Protein AF-A0A7X5VPK2-F1 (afdb_monomer)

Radius of gyration: 26.26 Å; Cα contacts (8 Å, |Δi|>4): 469; chains: 1; bounding box: 50×79×108 Å

Solvent-accessible surface area (backbone atoms only — not comparable to full-atom values): 15579 Å² total; per-residue (Å²): 134,83,89,84,81,86,82,81,84,80,82,81,80,80,79,77,77,76,78,72,82,75,74,77,77,73,75,61,70,64,27,29,33,35,39,30,50,36,58,48,47,46,36,46,76,70,72,39,49,90,27,51,71,27,30,31,69,63,70,75,62,53,77,92,53,60,86,48,55,62,38,33,38,61,55,56,52,36,62,66,56,41,58,75,61,60,37,51,31,36,41,34,55,66,46,80,64,26,49,74,31,45,62,55,39,47,75,71,72,26,44,73,46,69,36,50,40,52,29,67,70,28,30,53,51,38,44,47,50,52,8,59,55,61,78,33,48,70,57,32,51,51,52,51,49,53,36,51,53,41,44,48,52,46,39,66,74,25,70,85,50,75,73,42,37,30,39,43,32,69,34,64,90,68,39,26,30,49,9,47,78,22,39,56,38,51,31,36,50,48,27,25,27,38,58,68,38,66,84,43,94,36,35,66,36,80,52,57,69,66,64,48,64,75,67,47,33,49,24,36,41,30,43,58,54,72,56,69,68,55,62,81,44,57,84,34,47,9,50,63,70,67,32,54,42,62,46,68,50,79,67,69,72,56,55,33,82,56,47,29,60,33,32,48,52,46,19,38,69,68,40,73,76,75,60,81,80,80,79,81,127

Secondary structure (DSSP, 8-state):
----PPP------------------PPPP-SEEE--HHHHHHHHHTT-GGGEEEE-SS----GGGTTPPB-B-SSSB-HHHHHHTT-SEEEEE--HHHHHHHHHHHHTT-EEEEE--SSHHHHHHHHHHHHHHTT-HHHHHHHHHHHHHHHHHHHHHHTTSPPEEEEEEEETTTTEEE-TTSHHHHHHHHTTEEETTTT-SSSEEE--HHHHHHH--SEEEESSS-GGGGGG-TTSHHHHTT-EEE--HHHHS--STTHHHHHHHHHHHHSTTSS------

Mean predicted aligned error: 8.27 Å

Structure (mmCIF, N/CA/C/O backbone):
data_AF-A0A7X5VPK2-F1
#
_entry.id   AF-A0A7X5VPK2-F1
#
loop_
_atom_site.group_PDB
_atom_site.id
_atom_site.type_symbol
_atom_site.label_atom_id
_atom_site.label_alt_id
_atom_site.label_comp_id
_atom_site.label_asym_id
_atom_site.label_entity_id
_atom_site.label_seq_id
_atom_site.pdbx_PDB_ins_code
_atom_site.Cartn_x
_atom_site.Cartn_y
_atom_site.Cartn_z
_atom_site.occupancy
_atom_site.B_iso_or_equiv
_atom_site.auth_seq_id
_atom_site.auth_comp_id
_atom_site.auth_asym_id
_atom_site.auth_atom_id
_atom_site.pdbx_PDB_model_num
ATOM 1 N N . MET A 1 1 ? 19.112 50.326 79.423 1.00 39.16 1 MET A N 1
ATOM 2 C CA . MET A 1 1 ? 19.460 50.628 78.017 1.00 39.16 1 MET A CA 1
ATOM 3 C C . MET A 1 1 ? 18.794 49.591 77.120 1.00 39.16 1 MET A C 1
ATOM 5 O O . MET A 1 1 ? 18.793 48.423 77.467 1.00 39.16 1 MET A O 1
ATOM 9 N N . LYS A 1 2 ? 18.121 50.096 76.081 1.00 39.19 2 LYS A N 1
ATOM 10 C CA . LYS A 1 2 ? 17.339 49.482 74.986 1.00 39.19 2 LYS A CA 1
ATOM 11 C C . LYS A 1 2 ? 17.381 47.946 74.808 1.00 39.19 2 LYS A C 1
ATOM 13 O O . LYS A 1 2 ? 18.437 47.357 74.624 1.00 39.19 2 LYS A O 1
ATOM 18 N N . ARG A 1 3 ? 16.175 47.357 74.778 1.00 37.56 3 ARG A N 1
ATOM 19 C CA . ARG A 1 3 ? 15.850 45.985 74.348 1.00 37.56 3 ARG A CA 1
ATOM 20 C C . ARG A 1 3 ? 16.214 45.793 72.867 1.00 37.56 3 ARG A C 1
ATOM 22 O O . ARG A 1 3 ? 15.805 46.615 72.051 1.00 37.56 3 ARG A O 1
ATOM 29 N N . LEU A 1 4 ? 16.919 44.711 72.531 1.00 36.41 4 LEU A N 1
ATOM 30 C CA . LEU A 1 4 ? 17.069 44.211 71.159 1.00 36.41 4 LEU A CA 1
ATOM 31 C C . LEU A 1 4 ? 16.232 42.931 71.027 1.00 36.41 4 LEU A C 1
ATOM 33 O O . LEU A 1 4 ? 16.421 41.984 71.785 1.00 36.41 4 LEU A O 1
ATOM 37 N N . ILE A 1 5 ? 15.283 42.941 70.096 1.00 37.03 5 ILE A N 1
ATOM 38 C CA . ILE A 1 5 ? 14.432 41.812 69.706 1.00 37.03 5 ILE A CA 1
ATOM 39 C C . ILE A 1 5 ? 15.096 41.169 68.479 1.00 37.03 5 ILE A C 1
ATOM 41 O O . ILE A 1 5 ? 15.370 41.911 67.532 1.00 37.03 5 ILE A O 1
ATOM 45 N N . PRO A 1 6 ? 15.349 39.848 68.425 1.00 40.88 6 PRO A N 1
ATOM 46 C CA . PRO A 1 6 ? 15.681 39.201 67.168 1.00 40.88 6 PRO A CA 1
ATOM 47 C C . PRO A 1 6 ? 14.388 38.887 66.406 1.00 40.88 6 PRO A C 1
ATOM 49 O O . PRO A 1 6 ? 13.458 38.271 66.925 1.00 40.88 6 PRO A O 1
ATOM 52 N N . VAL A 1 7 ? 14.340 39.375 65.170 1.00 37.59 7 VAL A N 1
ATOM 53 C CA . VAL A 1 7 ? 13.287 39.153 64.178 1.00 37.59 7 VAL A CA 1
ATOM 54 C C . VAL A 1 7 ? 13.332 37.692 63.726 1.00 37.59 7 VAL A C 1
ATOM 56 O O . VAL A 1 7 ? 14.351 37.231 63.216 1.00 37.59 7 VAL A O 1
ATOM 59 N N . LEU A 1 8 ? 12.227 36.969 63.912 1.00 35.00 8 LEU A N 1
ATOM 60 C CA . LEU A 1 8 ? 12.009 35.638 63.349 1.00 35.00 8 LEU A CA 1
ATOM 61 C C . LEU A 1 8 ? 11.541 35.810 61.895 1.00 35.00 8 LEU A C 1
ATOM 63 O O . LEU A 1 8 ? 10.428 36.274 61.651 1.00 35.00 8 LEU A O 1
ATOM 67 N N . ALA A 1 9 ? 12.405 35.490 60.932 1.00 36.16 9 ALA A N 1
ATOM 68 C CA . ALA A 1 9 ? 12.060 35.478 59.515 1.00 36.16 9 ALA A CA 1
ATOM 69 C C . ALA A 1 9 ? 11.210 34.235 59.205 1.00 36.16 9 ALA A C 1
ATOM 71 O O . ALA A 1 9 ? 1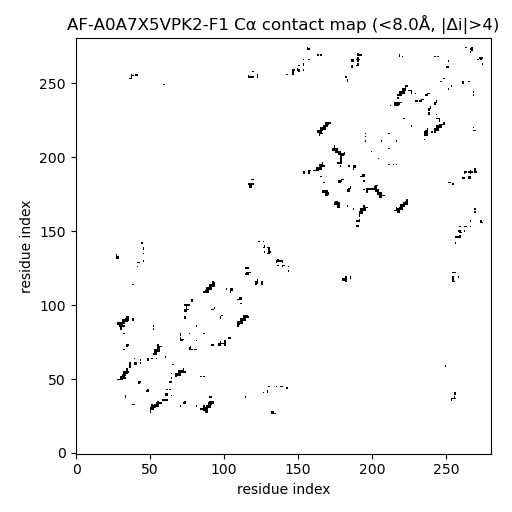1.694 33.106 59.269 1.00 36.16 9 ALA A O 1
ATOM 72 N N . LEU A 1 10 ? 9.930 34.451 58.900 1.00 38.91 10 LEU A N 1
ATOM 73 C CA . LEU A 1 10 ? 8.997 33.418 58.462 1.00 38.91 10 LEU A CA 1
ATOM 74 C C . LEU A 1 10 ? 9.224 33.152 56.964 1.00 38.91 10 LEU A C 1
ATOM 76 O O . LEU A 1 10 ? 8.963 34.019 56.131 1.00 38.91 10 LEU A O 1
ATOM 80 N N . ALA A 1 11 ? 9.735 31.970 56.624 1.00 40.75 11 ALA A N 1
ATOM 81 C CA . ALA A 1 11 ? 9.876 31.522 55.244 1.00 40.75 11 ALA A CA 1
ATOM 82 C C . ALA A 1 11 ? 8.498 31.143 54.670 1.00 40.75 11 ALA A C 1
ATOM 84 O O . ALA A 1 11 ? 7.889 30.170 55.112 1.00 40.75 11 ALA A O 1
ATOM 85 N N . LEU A 1 12 ? 8.005 31.899 53.682 1.00 40.50 12 LEU A N 1
ATOM 86 C CA . LEU A 1 12 ? 6.897 31.464 52.829 1.00 40.50 12 LEU A CA 1
ATOM 87 C C . LEU A 1 12 ? 7.451 30.505 51.767 1.00 40.50 12 LEU A C 1
ATOM 89 O O . LEU A 1 12 ? 8.037 30.937 50.776 1.00 40.50 12 LEU A O 1
ATOM 93 N N . ALA A 1 13 ? 7.253 29.204 51.965 1.00 43.81 13 ALA A N 1
ATOM 94 C CA . ALA A 1 13 ? 7.367 28.232 50.888 1.00 43.81 13 ALA A CA 1
ATOM 95 C C . ALA A 1 13 ? 6.082 28.299 50.048 1.00 43.81 13 ALA A C 1
ATOM 97 O O . ALA A 1 13 ? 5.040 27.776 50.438 1.00 43.81 13 ALA A O 1
ATOM 98 N N . ALA A 1 14 ? 6.145 28.989 48.909 1.00 46.03 14 ALA A N 1
ATOM 99 C CA . ALA A 1 14 ? 5.116 28.918 47.882 1.00 46.03 14 ALA A CA 1
ATOM 100 C C . ALA A 1 14 ? 5.168 27.521 47.243 1.00 46.03 14 ALA A C 1
ATOM 102 O O . ALA A 1 14 ? 6.022 27.241 46.403 1.00 46.03 14 ALA A O 1
ATOM 103 N N . GLY A 1 15 ? 4.280 26.629 47.681 1.00 42.03 15 GLY A N 1
ATOM 104 C CA . GLY A 1 15 ? 4.061 25.341 47.036 1.00 42.03 15 GLY A CA 1
ATOM 105 C C . GLY A 1 15 ? 3.421 25.550 45.667 1.00 42.03 15 GLY A C 1
ATOM 106 O O . GLY A 1 15 ? 2.202 25.633 45.561 1.00 42.03 15 GLY A O 1
ATOM 107 N N . CYS A 1 16 ? 4.238 25.637 44.618 1.00 40.69 16 CYS A N 1
ATOM 108 C CA . CYS A 1 16 ? 3.784 25.323 43.269 1.00 40.69 16 CYS A CA 1
ATOM 109 C C . CYS A 1 16 ? 3.584 23.808 43.214 1.00 40.69 16 CYS A C 1
ATOM 111 O O . CYS A 1 16 ? 4.530 23.062 42.971 1.00 40.69 16 CYS A O 1
ATOM 113 N N . ALA A 1 17 ? 2.365 23.347 43.491 1.00 43.78 17 ALA A N 1
ATOM 114 C CA . ALA A 1 17 ? 1.948 22.033 43.037 1.00 43.78 17 ALA A CA 1
ATOM 115 C C . ALA A 1 17 ? 1.904 22.108 41.507 1.00 43.78 17 ALA A C 1
ATOM 117 O O . ALA A 1 17 ? 1.003 22.719 40.932 1.00 43.78 17 ALA A O 1
ATOM 118 N N . ALA A 1 18 ? 2.940 21.576 40.862 1.00 45.97 18 ALA A N 1
ATOM 119 C CA . ALA A 1 18 ? 2.892 21.293 39.443 1.00 45.97 18 ALA A CA 1
ATOM 120 C C . ALA A 1 18 ? 1.737 20.309 39.239 1.00 45.97 18 ALA A C 1
ATOM 122 O O . ALA A 1 18 ? 1.761 19.197 39.761 1.00 45.97 18 ALA A O 1
ATOM 123 N N . VAL A 1 19 ? 0.693 20.765 38.552 1.00 45.72 19 VAL A N 1
ATOM 124 C CA . VAL A 1 19 ? -0.327 19.882 38.000 1.00 45.72 19 VAL A CA 1
ATOM 125 C C . VAL A 1 19 ? 0.404 19.054 36.953 1.00 45.72 19 VAL A C 1
ATOM 127 O O . VAL A 1 19 ? 0.748 19.566 35.888 1.00 45.72 19 VAL A O 1
ATOM 130 N N . GLU A 1 20 ? 0.742 17.815 37.297 1.00 42.94 20 GLU A N 1
ATOM 131 C CA . GLU A 1 20 ? 1.186 16.849 36.301 1.00 42.94 20 GLU A CA 1
ATOM 132 C C . GLU A 1 20 ? 0.053 16.708 35.279 1.00 42.94 20 GLU A C 1
ATOM 134 O O . GLU A 1 20 ? -1.108 16.572 35.682 1.00 42.94 20 GLU A O 1
ATOM 139 N N . PRO A 1 21 ? 0.334 16.801 33.969 1.00 41.94 21 PRO A N 1
ATOM 140 C CA . PRO A 1 21 ? -0.679 16.524 32.972 1.00 41.94 21 PRO A CA 1
ATOM 141 C C . PRO A 1 21 ? -1.076 15.059 33.142 1.00 41.94 21 PRO A C 1
ATOM 143 O O . PRO A 1 21 ? -0.312 14.156 32.811 1.00 41.94 21 PRO A O 1
ATOM 146 N N . THR A 1 22 ? -2.263 14.823 33.697 1.00 40.19 22 THR A N 1
ATOM 147 C CA . THR A 1 22 ? -2.932 13.531 33.612 1.00 40.19 22 THR A CA 1
ATOM 148 C C . THR A 1 22 ? -3.052 13.211 32.131 1.00 40.19 22 THR A C 1
ATOM 150 O O . THR A 1 22 ? -3.852 13.828 31.430 1.00 40.19 22 THR A O 1
ATOM 153 N N . SER A 1 23 ? -2.213 12.298 31.637 1.00 41.75 23 SER A N 1
ATOM 154 C CA . SER A 1 23 ? -2.471 11.632 30.370 1.00 41.75 23 SER A CA 1
ATOM 155 C C . SER A 1 23 ? -3.852 11.004 30.514 1.00 41.75 23 SER A C 1
ATOM 157 O O . SER A 1 23 ? -4.013 10.059 31.287 1.00 41.75 23 SER A O 1
ATOM 159 N N . GLU A 1 24 ? -4.864 11.569 29.859 1.00 44.59 24 GLU A N 1
ATOM 160 C CA . GLU A 1 24 ? -6.129 10.869 29.671 1.00 44.59 24 GLU A CA 1
ATOM 161 C C . GLU A 1 24 ? -5.772 9.540 29.003 1.00 44.59 24 GLU A C 1
ATOM 163 O O . GLU A 1 24 ? -5.360 9.514 27.841 1.00 44.59 24 GLU A O 1
ATOM 168 N N . SER A 1 25 ? -5.824 8.439 29.759 1.00 49.25 25 SER A N 1
ATOM 169 C CA . SER A 1 25 ? -5.750 7.115 29.162 1.00 49.25 25 SER A CA 1
ATOM 170 C C . SER A 1 25 ? -7.000 6.998 28.310 1.00 49.25 25 SER A C 1
ATOM 172 O O . SER A 1 25 ? -8.103 6.871 28.840 1.00 49.25 25 SER A O 1
ATOM 174 N N . ARG A 1 26 ? -6.857 7.126 26.991 1.00 63.53 26 ARG A N 1
ATOM 175 C CA . ARG A 1 26 ? -7.935 6.711 26.102 1.00 63.53 26 ARG A CA 1
ATOM 176 C C . ARG A 1 26 ? -8.135 5.225 26.358 1.00 63.53 26 ARG A C 1
ATOM 178 O O . ARG A 1 26 ? -7.170 4.468 26.263 1.00 63.53 26 ARG A O 1
ATOM 185 N N . ASP A 1 27 ? -9.349 4.842 26.736 1.00 84.69 27 ASP A N 1
ATOM 186 C CA . ASP A 1 27 ? -9.690 3.432 26.854 1.00 84.69 27 ASP A CA 1
ATOM 187 C C . ASP A 1 27 ? -9.389 2.745 25.521 1.00 84.69 27 ASP A C 1
ATOM 189 O O . ASP A 1 27 ? -9.638 3.292 24.442 1.00 84.69 27 ASP A O 1
ATOM 193 N N . THR A 1 28 ? -8.806 1.553 25.604 1.00 93.94 28 THR A N 1
ATOM 194 C CA . THR A 1 28 ? -8.488 0.745 24.435 1.00 93.94 28 THR A CA 1
ATOM 195 C C . THR A 1 28 ? -9.758 0.511 23.604 1.00 93.94 28 THR A C 1
ATOM 197 O O . THR A 1 28 ? -10.714 -0.056 24.145 1.00 93.94 28 THR A O 1
ATOM 200 N N . PRO A 1 29 ? -9.776 0.856 22.303 1.00 95.50 29 PRO A N 1
ATOM 201 C CA . PRO A 1 29 ? -10.969 0.714 21.472 1.00 95.50 29 PRO A CA 1
ATOM 202 C C . PRO A 1 29 ? -11.4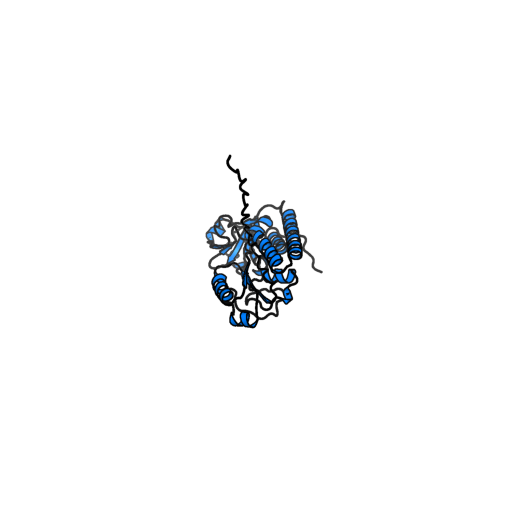48 -0.738 21.362 1.00 95.50 29 PRO A C 1
ATOM 204 O O . PRO A 1 29 ? -10.640 -1.674 21.253 1.00 95.50 29 PRO A O 1
ATOM 207 N N . GLN A 1 30 ? -12.768 -0.918 21.395 1.00 95.94 30 GLN A N 1
ATOM 208 C CA . GLN A 1 30 ? -13.457 -2.210 21.401 1.00 95.94 30 GLN A CA 1
ATOM 209 C C . GLN A 1 30 ? -14.312 -2.442 20.151 1.00 95.94 30 GLN A C 1
ATOM 211 O O . GLN A 1 30 ? -14.577 -3.597 19.821 1.00 95.94 30 GLN A O 1
ATOM 216 N N . ARG A 1 31 ? -14.757 -1.382 19.460 1.00 97.19 31 ARG A N 1
ATOM 217 C CA . ARG A 1 31 ? -15.689 -1.462 18.324 1.00 97.19 31 ARG A CA 1
ATOM 218 C C . ARG A 1 31 ? -15.195 -0.609 17.162 1.00 97.19 31 ARG A C 1
ATOM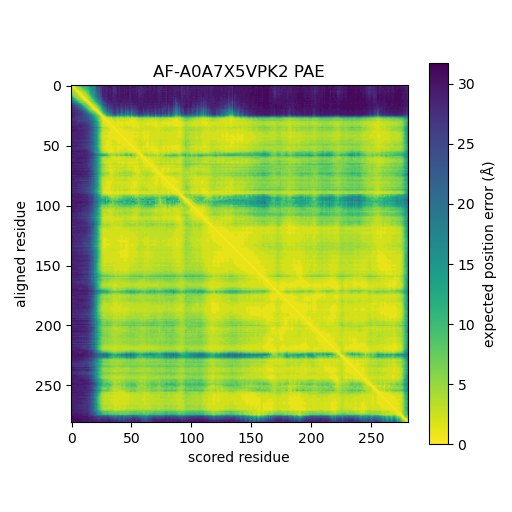 220 O O . ARG A 1 31 ? -15.484 0.582 17.041 1.00 97.19 31 ARG A O 1
ATOM 227 N N . VAL A 1 32 ? -14.466 -1.255 16.267 1.00 97.38 32 VAL A N 1
ATOM 228 C CA . VAL A 1 32 ? -13.692 -0.604 15.216 1.00 97.38 32 VAL A CA 1
ATOM 229 C C . VAL A 1 32 ? -14.375 -0.749 13.861 1.00 97.38 32 VAL A C 1
ATOM 231 O O . VAL A 1 32 ? -14.720 -1.855 13.446 1.00 97.38 32 VAL A O 1
ATOM 234 N N . VAL A 1 33 ? -14.515 0.355 13.134 1.00 96.88 33 VAL A N 1
ATOM 235 C CA . VAL A 1 33 ? -14.850 0.336 11.703 1.00 96.88 33 VAL A CA 1
ATOM 236 C C . VAL A 1 33 ? -13.589 0.613 10.894 1.00 96.88 33 VAL A C 1
ATOM 238 O O . VAL A 1 33 ? -12.851 1.552 11.191 1.00 96.88 33 VAL A O 1
ATOM 241 N N . VAL A 1 34 ? -13.320 -0.195 9.866 1.00 95.12 34 VAL A N 1
ATOM 242 C CA . VAL A 1 34 ? -12.065 -0.113 9.101 1.00 95.12 34 VAL A CA 1
ATOM 243 C C . VAL A 1 34 ? -12.323 0.141 7.624 1.00 95.12 34 VAL A C 1
ATOM 245 O O . VAL A 1 34 ? -12.933 -0.671 6.937 1.00 95.12 34 VAL A O 1
ATOM 248 N N . PHE A 1 35 ? -11.794 1.247 7.107 1.00 92.81 35 PHE A N 1
ATOM 249 C CA . PHE A 1 35 ? -11.903 1.617 5.693 1.00 92.81 35 PHE A CA 1
ATOM 250 C C . PHE A 1 35 ? -10.645 1.316 4.868 1.00 92.81 35 PHE A C 1
ATOM 252 O O . PHE A 1 35 ? -10.688 1.435 3.646 1.00 92.81 35 PHE A O 1
ATOM 259 N N . ALA A 1 36 ? -9.541 0.919 5.506 1.00 88.50 36 ALA A N 1
ATOM 260 C CA . ALA A 1 36 ? -8.277 0.613 4.839 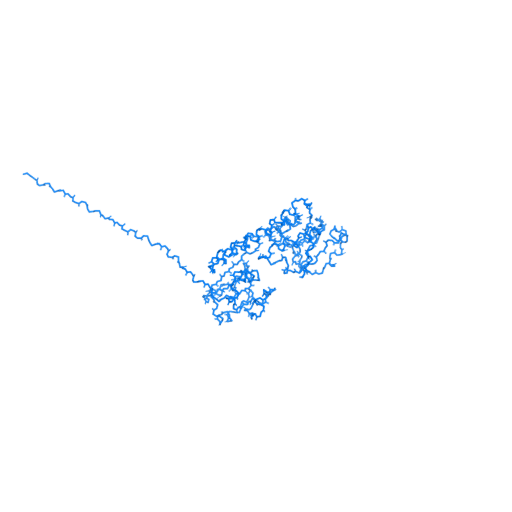1.00 88.50 36 ALA A CA 1
ATOM 261 C C . ALA A 1 36 ? -7.936 -0.890 4.946 1.00 88.50 36 ALA A C 1
ATOM 263 O O . ALA A 1 36 ? -7.705 -1.368 6.060 1.00 88.50 36 ALA A O 1
ATOM 264 N N . PRO A 1 37 ? -7.836 -1.633 3.825 1.00 89.19 37 PRO A N 1
ATOM 265 C CA . PRO A 1 37 ? -7.449 -3.048 3.825 1.00 89.19 37 PRO A CA 1
ATOM 266 C C . PRO A 1 37 ? -6.146 -3.363 4.569 1.00 89.19 37 PRO A C 1
ATOM 268 O O . PRO A 1 37 ? -6.097 -4.301 5.359 1.00 89.19 37 PRO A O 1
ATOM 271 N N . SER A 1 38 ? -5.107 -2.538 4.403 1.00 89.38 38 SER A N 1
ATOM 272 C CA . SER A 1 38 ? -3.831 -2.721 5.111 1.00 89.38 38 SER A CA 1
ATOM 273 C C . SER A 1 38 ? -3.975 -2.595 6.631 1.00 89.38 38 SER A C 1
ATOM 275 O O . SER A 1 38 ? -3.330 -3.325 7.379 1.00 89.38 38 SER A O 1
ATOM 277 N N . ALA A 1 39 ? -4.857 -1.712 7.105 1.00 92.12 39 ALA A N 1
ATOM 278 C CA . ALA A 1 39 ? -5.165 -1.575 8.526 1.00 92.12 39 ALA A CA 1
ATOM 279 C C . ALA A 1 39 ? -5.932 -2.793 9.054 1.00 92.12 39 ALA A C 1
ATOM 281 O O . ALA A 1 39 ? -5.656 -3.272 10.151 1.00 92.12 39 ALA A O 1
ATOM 282 N N . ALA A 1 40 ? -6.866 -3.315 8.255 1.00 93.88 40 ALA A N 1
ATOM 283 C CA . ALA A 1 40 ? -7.610 -4.527 8.570 1.00 93.88 40 ALA A CA 1
ATOM 284 C C . ALA A 1 40 ? -6.677 -5.741 8.721 1.00 93.88 40 ALA A C 1
ATOM 286 O O . ALA A 1 40 ? -6.795 -6.480 9.697 1.00 93.88 40 ALA A O 1
ATOM 287 N N . GLU A 1 41 ? -5.705 -5.910 7.819 1.00 93.44 41 GLU A N 1
ATOM 288 C CA . GLU A 1 41 ? -4.668 -6.946 7.938 1.00 93.44 41 GLU A CA 1
ATOM 289 C C . GLU A 1 41 ? -3.877 -6.817 9.249 1.00 93.44 41 GLU A C 1
ATOM 291 O O . GLU A 1 41 ? -3.678 -7.812 9.950 1.00 93.44 41 GLU A O 1
ATOM 296 N N . VAL A 1 42 ? -3.482 -5.594 9.629 1.00 94.31 42 VAL A N 1
ATOM 297 C CA . VAL A 1 42 ? -2.783 -5.346 10.900 1.00 94.31 42 VAL A CA 1
ATOM 298 C C . VAL A 1 42 ? -3.651 -5.726 12.099 1.00 94.31 42 VAL A C 1
ATOM 300 O O . VAL A 1 42 ? -3.167 -6.418 12.991 1.00 94.31 42 VAL A O 1
ATOM 303 N N . LEU A 1 43 ? -4.929 -5.333 12.135 1.00 96.19 43 LEU A N 1
ATOM 304 C CA . LEU A 1 43 ? -5.819 -5.695 13.246 1.00 96.19 43 LEU A CA 1
ATOM 305 C C . LEU A 1 43 ? -5.970 -7.209 13.395 1.00 96.19 43 LEU A C 1
ATOM 307 O O . LEU A 1 43 ? -5.906 -7.726 14.510 1.00 96.19 43 LEU A O 1
ATOM 311 N N . VAL A 1 44 ? -6.119 -7.934 12.284 1.00 96.56 44 VAL A N 1
ATOM 312 C CA . VAL A 1 44 ? -6.177 -9.400 12.306 1.00 96.56 44 VAL A CA 1
ATOM 313 C C . VAL A 1 44 ? -4.867 -9.983 12.848 1.00 96.56 44 VAL A C 1
ATOM 315 O O . VAL A 1 44 ? -4.905 -10.828 13.740 1.00 96.56 44 VAL A O 1
ATOM 318 N N . ALA A 1 45 ? -3.710 -9.491 12.394 1.00 95.19 45 ALA A N 1
ATOM 319 C CA . ALA A 1 45 ? -2.397 -9.959 12.852 1.00 95.19 45 ALA A CA 1
ATOM 320 C C . ALA A 1 45 ? -2.108 -9.649 14.337 1.00 95.19 45 ALA A C 1
ATOM 322 O O . ALA A 1 45 ? -1.397 -10.406 15.010 1.00 95.19 45 ALA A O 1
ATOM 323 N N . LEU A 1 46 ? -2.686 -8.565 14.863 1.00 96.19 46 LEU A N 1
ATOM 324 C CA . LEU A 1 46 ? -2.670 -8.211 16.286 1.00 96.19 46 LEU A CA 1
ATOM 325 C C . LEU A 1 46 ? -3.672 -9.030 17.126 1.00 96.19 46 LEU A C 1
ATOM 327 O O . LEU A 1 46 ? -3.700 -8.882 18.349 1.00 96.19 46 LEU A O 1
ATOM 331 N N . GLY A 1 47 ? -4.477 -9.896 16.498 1.00 96.62 47 GLY A N 1
ATOM 332 C CA . GLY A 1 47 ? -5.487 -10.713 17.171 1.00 96.62 47 GLY A CA 1
ATOM 333 C C . GLY A 1 47 ? -6.713 -9.913 17.614 1.00 96.62 47 GLY A C 1
ATOM 334 O O . GLY A 1 47 ? -7.236 -10.164 18.695 1.00 96.62 47 GLY A O 1
ATOM 335 N N . LEU A 1 48 ? -7.124 -8.925 16.815 1.00 97.31 48 LEU A N 1
ATOM 336 C CA . LEU A 1 48 ? -8.212 -7.980 17.110 1.00 97.31 48 LEU A CA 1
ATOM 337 C C . LEU A 1 48 ? -9.355 -8.061 16.086 1.00 97.31 48 LEU A C 1
ATOM 339 O O . LEU A 1 48 ? -10.127 -7.113 15.942 1.00 97.31 48 LEU A O 1
ATOM 343 N N . ALA A 1 49 ? -9.453 -9.163 15.338 1.00 96.88 49 ALA A N 1
ATOM 344 C CA . ALA A 1 49 ? -10.493 -9.345 14.324 1.00 96.88 49 ALA A CA 1
ATOM 345 C C . ALA A 1 49 ? -11.910 -9.237 14.919 1.00 96.88 49 ALA A C 1
ATOM 347 O O . ALA A 1 49 ? -12.797 -8.659 14.304 1.00 96.88 49 ALA A O 1
ATOM 348 N N . ASP A 1 50 ? -12.094 -9.722 16.148 1.00 96.81 50 ASP A N 1
ATOM 349 C CA . ASP A 1 50 ? -13.338 -9.668 16.921 1.00 96.81 50 ASP A CA 1
ATOM 350 C C . ASP A 1 50 ? -13.772 -8.246 17.305 1.00 96.81 50 ASP A C 1
ATOM 352 O O . ASP A 1 50 ? -14.945 -8.016 17.599 1.00 96.81 50 ASP A O 1
ATOM 356 N N . ARG A 1 51 ? -12.844 -7.283 17.277 1.00 97.12 51 ARG A N 1
ATOM 357 C CA . ARG A 1 51 ? -13.136 -5.867 17.531 1.00 97.12 51 ARG A CA 1
ATOM 358 C C . ARG A 1 51 ? -13.584 -5.119 16.286 1.00 97.12 51 ARG A C 1
ATOM 360 O O . ARG A 1 51 ? -14.061 -3.994 16.407 1.00 97.12 51 ARG A O 1
ATOM 367 N N . VAL A 1 52 ? -13.430 -5.698 15.097 1.00 97.94 52 VAL A N 1
ATOM 368 C CA . VAL A 1 52 ? -13.872 -5.067 13.852 1.00 97.94 52 VAL A CA 1
ATOM 369 C C . VAL A 1 52 ? -15.353 -5.358 13.651 1.00 97.94 52 VAL A C 1
ATOM 371 O O . VAL A 1 52 ? -15.760 -6.507 13.514 1.00 97.94 52 VAL A O 1
ATOM 374 N N . VAL A 1 53 ? -16.170 -4.307 13.636 1.00 97.75 53 VAL A N 1
ATOM 375 C CA . VAL A 1 53 ? -17.637 -4.423 13.574 1.00 97.75 53 VAL A CA 1
ATOM 376 C C . VAL A 1 53 ? -18.207 -4.123 12.189 1.00 97.75 53 VAL A C 1
ATOM 378 O O . VAL A 1 53 ? -19.334 -4.518 11.904 1.00 97.75 53 VAL A O 1
ATOM 381 N N . ALA A 1 54 ? -17.441 -3.445 11.331 1.00 97.00 54 ALA A N 1
ATOM 382 C CA . ALA A 1 54 ? -17.756 -3.243 9.919 1.00 97.00 54 ALA A CA 1
ATOM 383 C C . ALA A 1 54 ? -16.505 -2.863 9.118 1.00 97.00 54 ALA A C 1
ATOM 385 O O . ALA A 1 54 ? -15.517 -2.357 9.664 1.00 97.00 54 ALA A O 1
ATOM 386 N N . VAL A 1 55 ? -16.580 -3.063 7.804 1.00 96.25 55 VAL A N 1
ATOM 387 C CA . VAL A 1 55 ? -15.519 -2.708 6.852 1.00 96.25 55 VAL A CA 1
ATOM 388 C C . VAL A 1 55 ? -16.001 -1.688 5.820 1.00 96.25 55 VAL A C 1
ATOM 390 O O . VAL A 1 55 ? -17.191 -1.401 5.687 1.00 96.25 55 VAL A O 1
ATOM 393 N N . GLY A 1 56 ? -15.076 -1.106 5.065 1.00 93.38 56 GLY A N 1
ATOM 394 C CA . GLY A 1 56 ? -15.414 -0.286 3.909 1.00 93.38 56 GLY A CA 1
ATOM 395 C C . GLY A 1 56 ? -16.043 -1.098 2.770 1.00 93.38 56 GLY A C 1
ATOM 396 O O . GLY A 1 56 ? -15.921 -2.313 2.670 1.00 93.38 56 GLY A O 1
ATOM 397 N N . SER A 1 57 ? -16.693 -0.397 1.851 1.00 89.69 57 SER A N 1
ATOM 398 C CA . SER A 1 57 ? -17.302 -0.968 0.635 1.00 89.69 57 SER A CA 1
ATOM 399 C C . SER A 1 57 ? -16.292 -1.464 -0.403 1.00 89.69 57 SER A C 1
ATOM 401 O O . SER A 1 57 ? -16.683 -2.124 -1.361 1.00 89.69 57 SER A O 1
ATOM 403 N N . HIS A 1 58 ? -15.009 -1.142 -0.235 1.00 82.69 58 HIS A N 1
ATOM 404 C CA . HIS A 1 58 ? -13.952 -1.472 -1.186 1.00 82.69 58 HIS A CA 1
ATOM 405 C C . HIS A 1 58 ? -12.874 -2.302 -0.487 1.00 82.69 58 HIS A C 1
ATOM 407 O O . HIS A 1 58 ? -12.157 -1.786 0.367 1.00 82.69 58 HIS A O 1
ATOM 413 N N . GLY A 1 59 ? -12.802 -3.581 -0.855 1.00 72.88 59 GLY A N 1
ATOM 414 C CA . GLY A 1 59 ? -11.763 -4.529 -0.454 1.00 72.88 59 GLY A CA 1
ATOM 415 C C . GLY A 1 59 ? -10.768 -4.798 -1.593 1.00 72.88 59 GLY A C 1
ATOM 416 O O . GLY A 1 59 ? -10.868 -4.180 -2.654 1.00 72.88 59 GLY A O 1
ATOM 417 N N . PRO A 1 60 ? -9.814 -5.717 -1.406 1.00 85.56 60 PRO A N 1
ATOM 418 C CA . PRO A 1 60 ? -9.998 -6.971 -0.675 1.00 85.56 60 PRO A CA 1
ATOM 419 C C . PRO A 1 60 ? -9.919 -6.831 0.845 1.00 85.56 60 PRO A C 1
ATOM 421 O O . PRO A 1 60 ? -9.285 -5.917 1.361 1.00 85.56 60 PRO A O 1
ATOM 424 N N . TRP A 1 61 ? 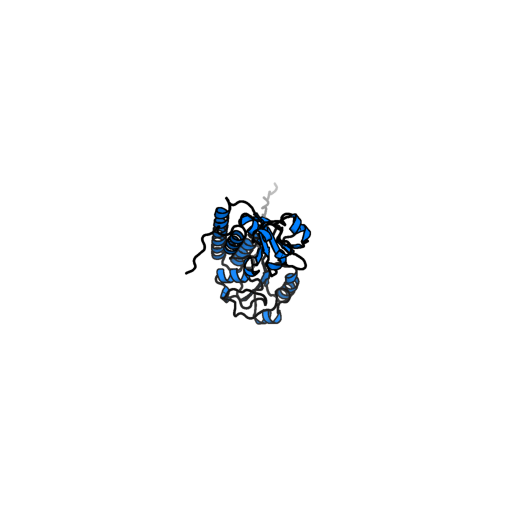-10.566 -7.757 1.553 1.00 89.56 61 TRP A N 1
ATOM 425 C CA . TRP A 1 61 ? -10.559 -7.836 3.013 1.00 89.56 61 TRP A CA 1
ATOM 426 C C . TRP A 1 61 ? -9.946 -9.164 3.468 1.00 89.56 61 TRP A C 1
ATOM 428 O O . TRP A 1 61 ? -10.116 -10.166 2.770 1.00 89.56 61 TRP A O 1
ATOM 438 N N . PRO A 1 62 ? -9.258 -9.202 4.625 1.00 91.00 62 PRO A N 1
ATOM 439 C CA . PRO A 1 62 ? -8.847 -10.460 5.240 1.00 91.00 62 PRO A CA 1
ATOM 440 C C . PRO A 1 62 ? -10.039 -11.407 5.406 1.00 91.00 62 PRO A C 1
ATOM 442 O O . PRO A 1 62 ? -11.130 -10.954 5.747 1.00 91.00 62 PRO A O 1
ATOM 445 N N . GLU A 1 63 ? -9.825 -12.714 5.241 1.00 92.31 63 GLU A N 1
ATOM 446 C CA . GLU A 1 63 ? -10.883 -13.735 5.351 1.00 92.31 63 GLU A CA 1
ATOM 447 C C . GLU A 1 63 ? -11.676 -13.616 6.662 1.00 92.31 63 GLU A C 1
ATOM 449 O O . GLU A 1 63 ? -12.902 -13.666 6.657 1.00 92.31 63 GLU A O 1
ATOM 454 N N . ALA A 1 64 ? -10.982 -13.337 7.771 1.00 94.19 64 ALA A N 1
ATOM 455 C CA . ALA A 1 64 ? -11.588 -13.137 9.087 1.00 94.19 64 ALA A CA 1
ATOM 456 C C . ALA A 1 64 ? -12.621 -11.991 9.146 1.00 94.19 64 ALA A C 1
ATOM 458 O O . ALA A 1 64 ? -13.407 -11.934 10.088 1.00 94.19 64 ALA A O 1
ATOM 459 N N . LEU A 1 65 ? -12.608 -11.077 8.171 1.00 95.62 65 LEU A N 1
ATOM 460 C CA . LEU A 1 65 ? -13.463 -9.891 8.090 1.00 95.62 65 LEU A CA 1
ATOM 461 C C . LEU A 1 65 ? -14.355 -9.887 6.838 1.00 95.62 65 LEU A C 1
ATOM 463 O O . LEU A 1 65 ? -15.101 -8.933 6.630 1.00 95.62 65 LEU A O 1
ATOM 467 N N . ALA A 1 66 ? -14.278 -10.922 5.995 1.00 91.44 66 ALA A N 1
ATOM 468 C CA . ALA A 1 66 ? -14.913 -10.941 4.678 1.00 91.44 66 ALA A CA 1
ATOM 469 C C . ALA A 1 66 ? -16.451 -10.906 4.734 1.00 91.44 66 ALA A C 1
ATOM 471 O O . ALA A 1 66 ? -17.084 -10.371 3.828 1.00 91.44 66 ALA A O 1
ATOM 472 N N . GLU A 1 67 ? -17.039 -11.434 5.811 1.00 92.88 67 GLU A N 1
ATOM 473 C CA . GLU A 1 67 ? -18.493 -11.496 6.020 1.00 92.88 67 GLU A CA 1
ATOM 474 C C . GLU A 1 67 ? -19.064 -10.245 6.714 1.00 92.88 67 GLU A C 1
ATOM 476 O O . GLU A 1 67 ? -20.269 -10.165 6.959 1.00 92.88 67 GLU A O 1
ATOM 481 N N . LEU A 1 68 ? -18.219 -9.271 7.077 1.00 95.31 68 LEU A N 1
ATOM 482 C CA . LEU A 1 68 ? -18.685 -8.054 7.736 1.00 95.31 68 LEU A CA 1
ATOM 483 C C . LEU A 1 68 ? -19.424 -7.143 6.756 1.00 95.31 68 LEU A C 1
ATOM 485 O O . LEU A 1 68 ? -18.996 -6.908 5.626 1.00 95.31 68 LEU A O 1
ATOM 489 N N . GLU A 1 69 ? -20.529 -6.572 7.230 1.00 93.88 69 GLU A N 1
ATOM 490 C CA . GLU A 1 69 ? -21.287 -5.598 6.457 1.00 93.88 69 GLU A CA 1
ATOM 491 C C . GLU A 1 69 ? -20.487 -4.308 6.239 1.00 93.88 69 GLU A C 1
ATOM 493 O O . GLU A 1 69 ? -19.632 -3.911 7.040 1.00 93.88 69 GLU A O 1
ATOM 498 N N . SER A 1 70 ? -20.799 -3.625 5.137 1.00 95.19 70 SER A N 1
ATOM 499 C CA . SER A 1 70 ? -20.142 -2.373 4.791 1.00 95.19 70 SER A CA 1
ATOM 500 C C . SER A 1 70 ? -20.693 -1.188 5.590 1.00 95.19 70 SER A C 1
ATOM 502 O O . SER A 1 70 ? -21.904 -1.011 5.690 1.00 95.19 70 SER A O 1
ATOM 504 N N . ALA A 1 71 ? -19.800 -0.314 6.058 1.00 95.00 71 ALA A N 1
ATOM 505 C CA . ALA A 1 71 ? -20.113 0.997 6.636 1.00 95.00 71 ALA A CA 1
ATOM 506 C C . ALA A 1 71 ? -19.944 2.154 5.623 1.00 95.00 71 ALA A C 1
ATOM 508 O O . ALA A 1 71 ? -19.589 3.278 5.986 1.00 95.00 71 ALA A O 1
ATOM 509 N N . GLY A 1 72 ? -20.154 1.890 4.329 1.00 92.50 72 GLY A N 1
ATOM 510 C CA . GLY A 1 72 ? -20.019 2.882 3.258 1.00 92.50 72 GLY A CA 1
ATOM 511 C C . GLY A 1 72 ? -18.613 2.945 2.654 1.00 92.50 72 GLY A C 1
ATOM 512 O O . GLY A 1 72 ? -17.840 1.989 2.719 1.00 92.50 72 GLY A O 1
ATOM 513 N N . SER A 1 73 ? -18.271 4.040 1.977 1.00 88.62 73 SER A N 1
ATOM 514 C CA . SER A 1 73 ? -16.941 4.239 1.374 1.00 88.62 73 SER A CA 1
ATOM 515 C C . SER A 1 73 ? -16.077 5.170 2.222 1.00 88.62 73 SER A C 1
ATOM 517 O O . SER A 1 73 ? -16.584 5.934 3.036 1.00 88.62 73 SER A O 1
ATOM 519 N N . PHE A 1 74 ? -14.756 5.127 2.037 1.00 81.94 74 PHE A N 1
ATOM 520 C CA . PHE A 1 74 ? -13.818 5.907 2.854 1.00 81.94 74 PHE A CA 1
ATOM 521 C C . PHE A 1 74 ? -14.008 7.436 2.734 1.00 81.94 74 PHE A C 1
ATOM 523 O O . PHE A 1 74 ? -13.674 8.165 3.667 1.00 81.94 74 PHE A O 1
ATOM 530 N N . ASP A 1 75 ? -14.544 7.917 1.605 1.00 82.69 75 ASP A N 1
ATOM 531 C CA . ASP A 1 75 ? -14.892 9.317 1.307 1.00 82.69 75 ASP A CA 1
ATOM 532 C C . ASP A 1 75 ? -16.335 9.678 1.717 1.00 82.69 75 ASP A C 1
ATOM 534 O O . ASP A 1 75 ? -16.661 10.836 2.006 1.00 82.69 75 ASP A O 1
ATOM 538 N N . ARG A 1 76 ? -17.220 8.678 1.757 1.00 87.12 76 ARG A N 1
ATOM 539 C CA . ARG A 1 76 ? -18.635 8.806 2.122 1.00 87.12 76 ARG A CA 1
ATOM 540 C C . ARG A 1 76 ? -19.023 7.691 3.102 1.00 87.12 76 ARG A C 1
ATOM 542 O O . ARG A 1 76 ? -19.748 6.771 2.717 1.00 87.12 76 ARG A O 1
ATOM 549 N N . PRO A 1 77 ? -18.539 7.773 4.356 1.00 90.12 77 PRO A N 1
ATOM 550 C CA . PRO A 1 77 ? -18.896 6.809 5.387 1.00 90.12 77 PRO A CA 1
ATOM 551 C C . PRO A 1 77 ? -20.386 6.913 5.724 1.00 90.12 77 PRO A C 1
ATOM 553 O O . PRO A 1 77 ? -20.952 8.013 5.739 1.00 90.12 77 PRO A O 1
ATOM 556 N N . ASP A 1 78 ? -21.009 5.773 6.009 1.00 93.88 78 ASP A N 1
ATOM 557 C CA . ASP A 1 78 ? -22.377 5.698 6.514 1.00 93.88 78 ASP A CA 1
ATOM 558 C C . ASP A 1 78 ? -22.379 6.041 8.009 1.00 93.88 78 ASP A C 1
ATOM 560 O O . ASP A 1 78 ? -22.111 5.208 8.873 1.00 93.88 78 ASP A O 1
ATOM 564 N N . LEU A 1 79 ? -22.616 7.319 8.307 1.00 92.19 79 LEU A N 1
ATOM 565 C CA . LEU A 1 79 ? -22.558 7.838 9.672 1.00 92.19 79 LEU A CA 1
ATOM 566 C C . LEU A 1 79 ? -23.648 7.238 10.568 1.00 92.19 79 LEU A C 1
ATOM 568 O O . LEU A 1 79 ? -23.392 7.026 11.750 1.00 92.19 79 LEU A O 1
ATOM 572 N N . GLU A 1 80 ? -24.837 6.968 10.021 1.00 92.50 80 GLU A N 1
ATOM 573 C CA . GLU A 1 80 ? -25.937 6.358 10.776 1.00 92.50 80 GLU A CA 1
ATOM 574 C C . GLU A 1 80 ? -25.541 4.943 11.185 1.00 92.50 80 GLU A C 1
ATOM 576 O O . GLU A 1 80 ? -25.549 4.625 12.374 1.00 92.50 80 GLU A O 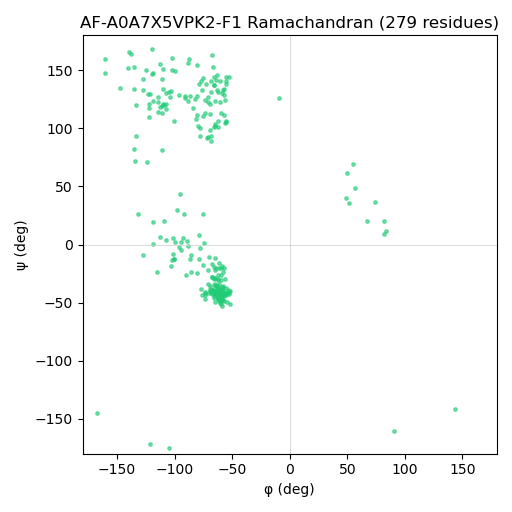1
ATOM 581 N N . ARG A 1 81 ? -25.048 4.144 10.231 1.00 95.25 81 ARG A N 1
ATOM 582 C CA . ARG A 1 81 ? -24.579 2.785 10.503 1.00 95.25 81 ARG A CA 1
ATOM 583 C C . ARG A 1 81 ? -23.432 2.751 11.511 1.00 95.25 81 ARG A C 1
ATOM 585 O O . ARG A 1 81 ? -23.432 1.899 12.392 1.00 95.25 81 ARG A O 1
ATOM 592 N N . ILE A 1 82 ? -22.459 3.658 11.404 1.00 94.75 82 ILE A N 1
ATOM 593 C CA . ILE A 1 82 ? -21.308 3.719 12.325 1.00 94.75 82 ILE A CA 1
ATOM 594 C C . ILE A 1 82 ? -21.757 4.031 13.760 1.00 94.75 82 ILE A C 1
ATOM 596 O O . ILE A 1 82 ? -21.249 3.423 14.704 1.00 94.75 82 ILE A O 1
ATOM 600 N N . VAL A 1 83 ? -22.724 4.939 13.928 1.00 92.75 83 VAL A N 1
ATOM 601 C CA . VAL A 1 83 ? -23.295 5.275 15.242 1.00 92.75 83 VAL A CA 1
ATOM 602 C C . VAL A 1 83 ? -24.155 4.132 15.785 1.00 92.75 83 VAL A C 1
ATOM 604 O O . VAL A 1 83 ? -24.035 3.797 16.959 1.00 92.75 83 VAL A O 1
ATOM 607 N N . GLU A 1 84 ? -24.978 3.490 14.950 1.00 95.25 84 GLU A N 1
ATOM 608 C CA . GLU A 1 84 ? -25.764 2.303 15.328 1.00 95.25 84 GLU A CA 1
ATOM 609 C C . GLU A 1 84 ? -24.886 1.120 15.740 1.00 95.25 84 GLU A C 1
ATOM 611 O O . GLU A 1 84 ? -25.248 0.335 16.614 1.00 95.25 84 GLU A O 1
ATOM 616 N N . LEU A 1 85 ? -23.722 0.988 15.105 1.00 96.25 85 LEU A N 1
ATOM 617 C CA . LEU A 1 85 ? -22.701 0.021 15.474 1.00 96.25 85 LEU A CA 1
ATOM 618 C C . LEU A 1 85 ? -21.945 0.422 16.738 1.00 96.25 85 LEU A C 1
ATOM 620 O O . LEU A 1 85 ? -21.046 -0.324 17.107 1.00 96.25 85 LEU A O 1
ATOM 624 N N . GLU A 1 86 ? -22.263 1.538 17.395 1.00 95.25 86 GLU A N 1
ATOM 625 C CA . GLU A 1 86 ? -21.584 2.016 18.606 1.00 95.25 86 GLU A CA 1
ATOM 626 C C . GLU A 1 86 ? -20.054 2.009 18.445 1.00 95.25 86 GLU A C 1
ATOM 628 O O . GLU A 1 86 ? -19.322 1.566 19.329 1.00 95.25 86 GLU A O 1
ATOM 633 N N . SER A 1 87 ? -19.563 2.408 17.266 1.00 95.25 87 SER A N 1
ATOM 634 C CA . SER A 1 87 ? -18.129 2.391 16.996 1.00 95.25 87 SER A CA 1
ATOM 635 C C . SER A 1 87 ? -17.411 3.442 17.839 1.00 95.25 87 SER A C 1
ATOM 637 O O . SER A 1 87 ? -17.812 4.606 17.869 1.00 95.25 87 SER A O 1
ATOM 639 N N . ASP A 1 88 ? -16.328 3.032 18.495 1.00 93.38 88 ASP A N 1
ATOM 640 C CA . ASP A 1 88 ? -15.468 3.907 19.295 1.00 93.38 88 ASP A CA 1
ATOM 641 C C . ASP A 1 88 ? -14.191 4.328 18.548 1.00 93.38 88 ASP A C 1
ATOM 643 O O . ASP A 1 88 ? -13.533 5.290 18.950 1.00 93.38 88 ASP A O 1
ATOM 647 N N . LEU A 1 89 ? -13.877 3.675 17.422 1.00 95.50 89 LEU A N 1
ATOM 648 C CA . LEU A 1 89 ? -12.770 4.034 16.542 1.00 95.50 89 LEU A CA 1
ATOM 649 C C . LEU A 1 89 ? -13.072 3.740 15.069 1.00 95.50 89 LEU A C 1
ATOM 651 O O . LEU A 1 89 ? -13.449 2.631 14.698 1.00 95.50 89 LEU A O 1
ATOM 655 N N . VAL A 1 90 ? -12.760 4.701 14.204 1.00 94.94 90 VAL A N 1
ATOM 656 C CA . VAL A 1 90 ? -12.714 4.511 12.752 1.00 94.94 90 VAL A CA 1
ATOM 657 C C . VAL A 1 90 ? -11.266 4.561 12.270 1.00 94.94 90 VAL A C 1
ATOM 659 O O . VAL A 1 90 ? -10.600 5.587 12.408 1.00 94.94 90 VAL A O 1
ATOM 662 N N . LEU A 1 91 ? -10.784 3.476 11.658 1.00 93.81 91 LEU A N 1
ATOM 663 C CA . LEU A 1 91 ? -9.489 3.440 10.974 1.00 93.81 91 LEU A CA 1
ATOM 664 C C . LEU A 1 91 ? -9.658 3.800 9.500 1.00 93.81 91 LEU A C 1
ATOM 666 O O . LEU A 1 91 ? -10.430 3.162 8.777 1.00 93.81 91 LEU A O 1
ATOM 670 N N . ASN A 1 92 ? -8.903 4.787 9.027 1.00 87.25 92 ASN A N 1
ATOM 671 C CA . ASN A 1 92 ? -8.963 5.234 7.640 1.00 87.25 92 ASN A CA 1
ATOM 672 C C . ASN A 1 92 ? -7.563 5.504 7.062 1.00 87.25 92 ASN A C 1
ATOM 674 O O . ASN A 1 92 ? -6.578 5.633 7.787 1.00 87.25 92 ASN A O 1
ATOM 678 N N . THR A 1 93 ? -7.473 5.591 5.737 1.00 77.75 93 THR A N 1
ATOM 679 C CA . THR A 1 93 ? -6.254 6.014 5.045 1.00 77.75 93 THR A CA 1
ATOM 680 C C . THR A 1 93 ? -6.081 7.530 5.134 1.00 77.75 93 THR A C 1
ATOM 682 O O . THR A 1 93 ? -7.049 8.291 5.021 1.00 77.75 93 THR A O 1
ATOM 685 N N . ALA A 1 94 ? -4.841 7.981 5.316 1.00 74.06 94 ALA A N 1
ATOM 686 C CA . ALA A 1 94 ? -4.484 9.389 5.234 1.00 74.06 94 ALA A CA 1
ATOM 687 C C . ALA A 1 94 ? -4.607 9.887 3.779 1.00 74.06 94 ALA A C 1
ATOM 689 O O . ALA A 1 94 ? -3.660 9.834 2.999 1.00 74.06 94 ALA A O 1
ATOM 690 N N . SER A 1 95 ? -5.790 10.373 3.392 1.00 71.75 95 SER A N 1
ATOM 691 C CA . SER A 1 95 ? -6.026 10.961 2.069 1.00 71.75 95 SER A CA 1
ATOM 692 C C . SER A 1 95 ? -6.933 12.189 2.137 1.00 71.75 95 SER A C 1
ATOM 694 O O . SER A 1 95 ? -7.810 12.296 2.995 1.00 71.75 95 SER A O 1
ATOM 696 N N . VAL A 1 96 ? -6.763 13.111 1.183 1.00 63.91 96 VAL A N 1
ATOM 697 C CA . VAL A 1 96 ? -7.604 14.319 1.070 1.00 63.91 96 VAL A CA 1
ATOM 698 C C . VAL A 1 96 ? -9.083 13.955 0.911 1.00 63.91 96 VAL A C 1
ATOM 700 O O . VAL A 1 96 ? -9.947 14.610 1.485 1.00 63.91 96 VAL A O 1
ATOM 703 N N . ALA A 1 97 ? -9.376 12.885 0.169 1.00 62.22 97 ALA A N 1
ATOM 704 C CA . ALA A 1 97 ? -10.737 12.406 -0.048 1.00 62.22 97 ALA A CA 1
ATOM 705 C C . ALA A 1 97 ? -11.405 11.892 1.243 1.00 62.22 97 ALA A C 1
ATOM 707 O O . ALA A 1 97 ? -12.619 12.011 1.386 1.00 62.22 97 ALA A O 1
ATOM 708 N N . ALA A 1 98 ? -10.628 11.385 2.203 1.00 71.62 98 ALA A N 1
ATOM 709 C CA . ALA A 1 98 ? -11.140 10.900 3.482 1.00 71.62 98 ALA A CA 1
ATOM 710 C C . ALA A 1 98 ? -11.419 12.028 4.502 1.00 71.62 98 ALA A C 1
ATOM 712 O O . ALA A 1 98 ? -12.287 11.880 5.366 1.00 71.62 98 ALA A O 1
ATOM 713 N N . ALA A 1 99 ? -10.745 13.178 4.379 1.00 75.06 99 ALA A N 1
ATOM 714 C CA . ALA A 1 99 ? -10.749 14.243 5.390 1.00 75.06 99 ALA A CA 1
ATOM 715 C C . ALA A 1 99 ? -12.153 14.785 5.730 1.00 75.06 99 ALA A C 1
ATOM 717 O O . ALA A 1 99 ? -12.477 15.010 6.895 1.00 75.06 99 ALA A O 1
ATOM 718 N N . GLY A 1 100 ? -13.029 14.945 4.730 1.00 74.06 100 GLY A N 1
ATOM 719 C CA . GLY A 1 100 ? -14.402 15.422 4.955 1.00 74.06 100 GLY A CA 1
ATOM 720 C C . GLY A 1 100 ? -15.318 14.402 5.651 1.00 74.06 100 GLY A C 1
ATOM 721 O O . GLY A 1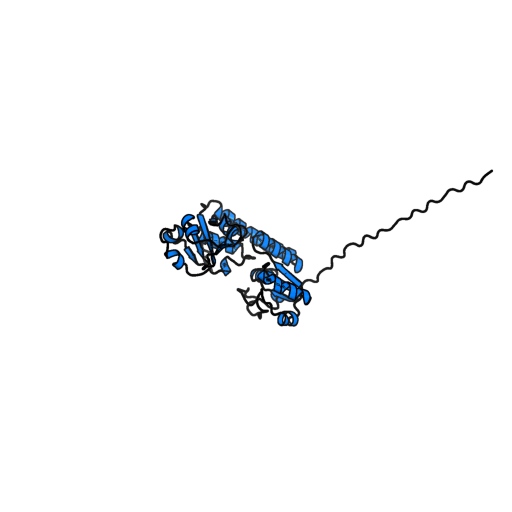 100 ? -16.341 14.769 6.236 1.00 74.06 100 GLY A O 1
ATOM 722 N N . GLY A 1 101 ? -14.993 13.108 5.583 1.00 75.81 101 GLY A N 1
ATOM 723 C CA . GLY A 1 101 ? -15.649 12.065 6.375 1.00 75.81 101 GLY A CA 1
ATOM 724 C C . GLY A 1 101 ? -15.215 12.116 7.839 1.00 75.81 101 GLY A C 1
ATOM 725 O O . GLY A 1 101 ? -16.060 12.019 8.728 1.00 75.81 101 GLY A O 1
ATOM 726 N N . HIS A 1 102 ? -13.922 12.349 8.081 1.00 81.38 102 HIS A N 1
ATOM 727 C CA . HIS A 1 102 ? -13.332 12.395 9.424 1.00 81.38 102 HIS A CA 1
ATOM 728 C C . HIS A 1 102 ? -13.955 13.484 10.292 1.00 81.38 102 HIS A C 1
ATOM 730 O O . HIS A 1 102 ? -14.471 13.182 11.361 1.00 81.38 102 HIS A O 1
ATOM 736 N N . GLU A 1 103 ? -14.036 14.719 9.787 1.00 82.69 103 GLU A N 1
ATOM 737 C CA . GLU A 1 103 ? -14.604 15.849 10.543 1.00 82.69 103 GLU A CA 1
ATOM 738 C C . GLU A 1 103 ? -16.071 15.606 10.955 1.00 82.69 103 GLU A C 1
ATOM 740 O O . GLU A 1 103 ? -16.560 16.104 11.971 1.00 82.69 103 GLU A O 1
ATOM 745 N N . ARG A 1 104 ? -16.827 14.849 10.150 1.00 84.69 104 ARG A N 1
ATOM 746 C CA . ARG A 1 104 ? -18.214 14.494 10.483 1.00 84.69 104 ARG A CA 1
ATOM 747 C C . ARG A 1 104 ? -18.280 13.448 11.592 1.00 84.69 104 ARG A C 1
ATOM 749 O O . ARG A 1 104 ? -19.103 13.605 12.485 1.00 84.69 104 ARG A O 1
ATOM 756 N N . LEU A 1 105 ? -17.418 12.434 11.551 1.00 86.56 105 LEU A N 1
ATOM 757 C CA . LEU A 1 105 ? -17.331 11.389 12.575 1.00 86.56 105 LEU A CA 1
ATOM 758 C C . LEU A 1 105 ? -16.865 11.944 13.925 1.00 86.56 105 LEU A C 1
ATOM 760 O O . LEU A 1 105 ? -17.499 11.686 14.945 1.00 86.56 105 LEU A O 1
ATOM 764 N N . GLU A 1 106 ? -15.841 12.796 13.923 1.00 88.19 106 GLU A N 1
ATOM 765 C CA . GLU A 1 106 ? -15.329 13.425 15.146 1.00 88.19 106 GLU A CA 1
ATOM 766 C C . GLU A 1 106 ? -16.385 14.312 15.822 1.00 88.19 106 GLU A C 1
ATOM 768 O O . GLU A 1 106 ? -16.532 14.290 17.044 1.00 88.19 106 GLU A O 1
ATOM 773 N N . ARG A 1 107 ? -17.196 15.045 15.042 1.00 88.81 107 ARG A N 1
ATOM 774 C CA . ARG A 1 107 ? -18.329 15.828 15.576 1.00 88.81 107 ARG A CA 1
ATOM 775 C C . ARG A 1 107 ? -19.433 14.973 16.196 1.00 88.81 107 ARG A C 1
ATOM 777 O O . ARG A 1 107 ? -20.202 15.493 17.002 1.00 88.81 107 ARG A O 1
ATOM 784 N N . LEU A 1 108 ? -19.519 13.698 15.825 1.00 87.94 108 LEU A N 1
ATOM 785 C CA . LEU A 1 108 ? -20.426 12.718 16.424 1.00 87.94 108 LEU A CA 1
ATOM 786 C C . LEU A 1 108 ? -19.797 12.003 17.633 1.00 87.94 108 LEU A C 1
ATOM 788 O O . LEU A 1 108 ? -20.435 11.133 18.216 1.00 87.94 108 LEU A O 1
ATOM 792 N N . GLY A 1 109 ? -18.577 12.380 18.031 1.00 87.62 109 GLY A N 1
ATOM 793 C CA . GLY A 1 109 ? -17.863 11.785 19.161 1.00 87.62 109 GLY A CA 1
ATOM 794 C C . GLY A 1 109 ? -17.142 10.477 18.833 1.00 87.62 109 GLY A C 1
ATOM 795 O O . GLY A 1 109 ? -16.642 9.830 19.748 1.00 87.62 109 GLY A O 1
ATOM 796 N N . VAL A 1 110 ? -17.064 10.092 17.556 1.00 90.94 110 VAL A N 1
ATOM 797 C CA . VAL A 1 110 ? -16.343 8.892 17.111 1.00 90.94 110 VAL A CA 1
ATOM 798 C C . VAL A 1 110 ? -14.889 9.264 16.835 1.00 90.94 110 VAL A C 1
ATOM 800 O O . VAL A 1 110 ? -14.619 10.162 16.034 1.00 90.94 110 VAL A O 1
ATOM 803 N N . ALA A 1 111 ? -13.941 8.587 17.487 1.00 92.44 111 ALA A N 1
ATOM 804 C CA . ALA A 1 111 ? -12.524 8.823 17.236 1.00 92.44 111 ALA A CA 1
ATOM 805 C C . ALA A 1 111 ? -12.138 8.334 15.835 1.00 92.44 111 ALA A C 1
ATOM 807 O O . ALA A 1 111 ? -12.579 7.275 15.388 1.00 92.44 111 ALA A O 1
ATOM 808 N N . VAL A 1 112 ? -11.279 9.087 15.150 1.00 90.81 112 VAL A N 1
ATOM 809 C CA . VAL A 1 112 ? -10.785 8.723 13.822 1.00 90.81 112 VAL A CA 1
ATOM 810 C C . VAL A 1 112 ? -9.267 8.657 13.839 1.00 90.81 112 VAL A C 1
ATOM 812 O O . VAL A 1 112 ? -8.589 9.589 14.267 1.00 90.81 112 VAL A O 1
ATOM 815 N N . GLU A 1 113 ? -8.731 7.553 13.337 1.00 90.75 113 GLU A N 1
ATOM 816 C CA . GLU A 1 113 ? -7.301 7.315 13.205 1.00 90.75 113 GLU A CA 1
ATOM 817 C C . GLU A 1 113 ? -6.950 7.237 11.717 1.00 90.75 113 GLU A C 1
ATOM 819 O O . GLU A 1 113 ? -7.373 6.323 11.005 1.00 90.75 113 GLU A O 1
ATOM 824 N N . SER A 1 114 ? -6.166 8.203 11.237 1.00 88.88 114 SER A N 1
ATOM 825 C CA . SER A 1 114 ? -5.606 8.158 9.885 1.00 88.88 114 SER A CA 1
ATOM 826 C C . SER A 1 114 ? -4.245 7.474 9.895 1.00 88.88 114 SER A C 1
ATOM 828 O O . SER A 1 114 ? -3.360 7.862 10.661 1.00 88.88 114 SER A O 1
ATOM 830 N N . LEU A 1 115 ? -4.079 6.480 9.028 1.00 88.25 115 LEU A N 1
ATOM 831 C CA . LEU A 1 115 ? -2.830 5.746 8.851 1.00 88.25 115 LEU A CA 1
ATOM 832 C C . LEU A 1 115 ? -2.174 6.149 7.532 1.00 88.25 115 LEU A C 1
ATOM 834 O O . LEU A 1 115 ? -2.820 6.156 6.479 1.00 88.25 115 LEU A O 1
ATOM 838 N N . ASP A 1 116 ? -0.889 6.484 7.604 1.00 88.19 116 ASP A N 1
ATOM 839 C CA . ASP A 1 116 ? -0.060 6.747 6.434 1.00 88.19 116 ASP A CA 1
ATOM 840 C C . ASP A 1 116 ? 0.786 5.513 6.142 1.00 88.19 116 ASP A C 1
ATOM 842 O O . ASP A 1 116 ? 1.756 5.225 6.837 1.00 88.19 116 ASP A O 1
ATOM 846 N N . THR A 1 117 ? 0.416 4.786 5.095 1.00 88.69 117 THR A N 1
ATOM 847 C CA . THR A 1 117 ? 1.143 3.608 4.616 1.00 88.69 117 THR A CA 1
ATOM 848 C C . THR A 1 117 ? 1.846 3.881 3.288 1.00 88.69 117 THR A C 1
ATOM 850 O O . THR A 1 117 ? 2.179 2.949 2.568 1.00 88.69 117 THR A O 1
ATOM 853 N N . SER A 1 118 ? 2.081 5.150 2.937 1.00 89.19 118 SER A N 1
ATOM 854 C CA . SER A 1 118 ? 2.619 5.537 1.623 1.00 89.19 118 SER A CA 1
ATOM 855 C C . SER A 1 118 ? 4.060 5.084 1.390 1.00 89.19 118 SER A C 1
ATOM 857 O O . SER A 1 118 ? 4.509 5.080 0.251 1.00 89.19 118 SER A O 1
ATOM 859 N N . THR A 1 119 ? 4.790 4.725 2.449 1.00 94.56 119 THR A N 1
ATOM 860 C CA . THR A 1 119 ? 6.181 4.244 2.424 1.00 94.56 119 THR A CA 1
ATOM 861 C C . THR A 1 119 ? 6.353 3.092 3.411 1.00 94.56 119 THR A C 1
ATOM 863 O O . THR A 1 119 ? 5.523 2.910 4.304 1.00 94.56 119 THR A O 1
ATOM 866 N N . PHE A 1 120 ? 7.456 2.349 3.325 1.00 96.00 120 PHE A N 1
ATOM 867 C CA . PHE A 1 120 ? 7.804 1.304 4.293 1.00 96.00 120 PHE A CA 1
ATOM 868 C C . PHE A 1 120 ? 7.868 1.876 5.710 1.00 96.00 120 PHE A C 1
ATOM 870 O O . PHE A 1 120 ? 7.327 1.289 6.644 1.00 96.00 120 PHE A O 1
ATOM 877 N N . ALA A 1 121 ? 8.468 3.060 5.870 1.00 95.69 121 ALA A N 1
ATOM 878 C CA . ALA A 1 121 ? 8.505 3.761 7.151 1.00 95.69 121 ALA A CA 1
ATOM 879 C C . ALA A 1 121 ? 7.095 4.093 7.673 1.00 95.69 121 ALA A C 1
ATOM 881 O O . ALA A 1 121 ? 6.839 3.933 8.865 1.00 95.69 121 ALA A O 1
ATOM 882 N N . GLY A 1 122 ? 6.182 4.500 6.785 1.00 93.38 122 GLY A N 1
ATOM 883 C CA . GLY A 1 122 ? 4.770 4.719 7.107 1.00 93.38 122 GLY A CA 1
ATOM 884 C C . GLY A 1 122 ? 4.050 3.444 7.559 1.00 93.38 122 GLY A C 1
ATOM 885 O O . GLY A 1 122 ? 3.302 3.452 8.536 1.00 93.38 122 GLY A O 1
ATOM 886 N N . VAL A 1 123 ? 4.328 2.308 6.915 1.00 94.56 123 VAL A N 1
ATOM 887 C CA . VAL A 1 123 ? 3.787 1.007 7.340 1.00 94.56 123 VAL A CA 1
ATOM 888 C C . VAL A 1 123 ? 4.256 0.653 8.752 1.00 94.56 123 VAL A C 1
ATOM 890 O O . VAL A 1 123 ? 3.429 0.316 9.600 1.00 94.56 123 VAL A O 1
ATOM 893 N N . PHE A 1 124 ? 5.556 0.775 9.041 1.00 96.38 124 PHE A N 1
ATOM 894 C CA . PHE A 1 124 ? 6.084 0.490 10.380 1.00 96.38 124 PHE A CA 1
ATOM 895 C C . PHE A 1 124 ? 5.526 1.437 11.445 1.00 96.38 124 PHE A C 1
ATOM 897 O O . PHE A 1 124 ? 5.154 0.979 12.526 1.00 96.38 124 PHE A O 1
ATOM 904 N N . SER A 1 125 ? 5.429 2.736 11.152 1.00 95.00 125 SER A N 1
ATOM 905 C CA . SER A 1 125 ? 4.878 3.707 12.101 1.00 95.00 125 SER A CA 1
ATOM 906 C C . SER A 1 125 ? 3.391 3.459 12.362 1.00 95.00 125 SER A C 1
ATOM 908 O O . SER A 1 125 ? 2.959 3.509 13.511 1.00 95.00 125 SER A O 1
ATOM 910 N N . SER A 1 126 ? 2.623 3.110 11.326 1.00 93.75 126 SER A N 1
ATOM 911 C CA . SER A 1 126 ? 1.210 2.741 11.443 1.00 93.75 126 SER A CA 1
ATOM 912 C C . SER A 1 126 ? 1.026 1.470 12.278 1.00 93.75 126 SER A C 1
ATOM 914 O O . SER A 1 126 ? 0.187 1.451 13.175 1.00 93.75 126 SER A O 1
ATOM 916 N N . LEU A 1 127 ? 1.843 0.435 12.054 1.00 96.00 127 LEU A N 1
ATOM 917 C CA . LEU A 1 127 ? 1.825 -0.800 12.847 1.00 96.00 127 LEU A CA 1
ATOM 918 C C . LEU A 1 127 ? 2.131 -0.533 14.327 1.00 96.00 127 LEU A C 1
ATOM 920 O O . LEU A 1 127 ? 1.392 -0.986 15.199 1.00 96.00 127 LEU A O 1
ATOM 924 N N . GLN A 1 128 ? 3.182 0.236 14.620 1.00 95.94 128 GLN A N 1
ATOM 925 C CA . GLN A 1 128 ? 3.534 0.607 15.994 1.00 95.94 128 GLN A CA 1
ATOM 926 C C . GLN A 1 128 ? 2.434 1.438 16.659 1.00 95.94 128 GLN A C 1
ATOM 928 O O . GLN A 1 128 ? 2.095 1.197 17.817 1.00 95.94 128 GLN A O 1
ATOM 933 N N . ARG A 1 129 ? 1.835 2.381 15.921 1.00 95.00 129 ARG A N 1
ATOM 934 C CA . ARG A 1 129 ? 0.734 3.213 16.412 1.00 95.00 129 ARG A CA 1
ATOM 935 C C . ARG A 1 129 ? -0.486 2.374 16.777 1.00 95.00 129 ARG A C 1
ATOM 937 O O . ARG A 1 129 ? -1.017 2.542 17.869 1.00 95.00 129 ARG A O 1
ATOM 944 N N . LEU A 1 130 ? -0.885 1.440 15.913 1.00 95.31 130 LEU A N 1
ATOM 945 C CA . LEU A 1 130 ? -1.965 0.500 16.219 1.00 95.31 130 LEU A CA 1
ATOM 946 C C . LEU A 1 130 ? -1.604 -0.412 17.400 1.00 95.31 130 LEU A C 1
ATOM 948 O O . LEU A 1 130 ? -2.460 -0.681 18.235 1.00 95.31 130 LEU A O 1
ATOM 952 N N . GLY A 1 131 ? -0.337 -0.815 17.530 1.00 96.69 131 GLY A N 1
ATOM 953 C CA . GLY A 1 131 ? 0.168 -1.491 18.725 1.00 96.69 131 GLY A CA 1
ATOM 954 C C . GLY A 1 131 ? -0.148 -0.716 20.006 1.00 96.69 131 GLY A C 1
ATOM 955 O O . GLY A 1 131 ? -0.759 -1.274 20.905 1.00 96.69 131 GLY A O 1
ATOM 956 N N . VAL A 1 132 ? 0.180 0.577 20.059 1.00 96.31 132 VAL A N 1
ATOM 957 C CA . VAL A 1 132 ? -0.095 1.437 21.228 1.00 96.31 132 VAL A CA 1
ATOM 958 C C . VAL A 1 132 ? -1.595 1.643 21.454 1.00 96.31 132 VAL A C 1
ATOM 960 O O . VAL A 1 132 ? -2.071 1.523 22.578 1.00 96.31 132 VAL A O 1
ATOM 963 N N . VAL A 1 133 ? -2.365 1.936 20.399 1.00 95.38 133 VAL A N 1
ATOM 964 C CA . VAL A 1 133 ? -3.819 2.177 20.507 1.00 95.38 133 VAL A CA 1
ATOM 965 C C . VAL A 1 133 ? -4.548 0.975 21.106 1.00 95.38 133 VAL A C 1
ATOM 967 O O . VAL A 1 133 ? -5.507 1.141 21.861 1.00 95.38 133 VAL A O 1
ATOM 970 N N . PHE A 1 134 ? -4.095 -0.234 20.776 1.00 96.44 134 PHE A N 1
ATOM 971 C CA . PHE A 1 134 ? -4.754 -1.465 21.185 1.00 96.44 134 PHE A CA 1
ATOM 972 C C . PHE A 1 134 ? -4.099 -2.193 22.366 1.00 96.44 134 PHE A C 1
ATOM 974 O O . PHE A 1 134 ? -4.583 -3.275 22.706 1.00 96.44 134 PHE A O 1
ATOM 981 N N . ASP A 1 135 ? -3.068 -1.614 22.998 1.00 96.44 135 ASP A N 1
ATOM 982 C CA . ASP A 1 135 ? -2.275 -2.243 24.075 1.00 96.44 135 ASP A CA 1
ATOM 983 C C . ASP A 1 135 ? -1.664 -3.591 23.622 1.00 96.44 135 ASP A C 1
ATOM 985 O O . ASP A 1 135 ? -1.836 -4.659 24.219 1.00 96.44 135 ASP A O 1
ATOM 989 N N . ARG A 1 136 ? -1.036 -3.562 22.438 1.00 97.75 136 ARG A N 1
ATOM 990 C CA . ARG A 1 136 ? -0.448 -4.694 21.697 1.00 97.75 136 ARG A CA 1
ATOM 991 C C . ARG A 1 136 ? 0.968 -4.402 21.196 1.00 97.75 136 ARG A C 1
ATOM 993 O O . ARG A 1 136 ? 1.410 -5.006 20.220 1.00 97.75 136 ARG A O 1
ATOM 1000 N N . GLU A 1 137 ? 1.709 -3.515 21.848 1.00 97.94 137 GLU A N 1
ATOM 1001 C CA . GLU A 1 137 ? 3.035 -3.057 21.420 1.00 97.94 137 GLU A CA 1
ATOM 1002 C C . GLU A 1 137 ? 4.020 -4.211 21.217 1.00 97.94 137 GLU A C 1
ATOM 1004 O O . GLU A 1 137 ? 4.718 -4.246 20.206 1.00 97.94 137 GLU A O 1
ATOM 1009 N N . SER A 1 138 ? 4.049 -5.191 22.128 1.00 98.19 138 SER A N 1
ATOM 1010 C CA . SER A 1 138 ? 4.930 -6.358 21.984 1.00 98.19 138 SER A CA 1
ATOM 1011 C C . SER A 1 138 ? 4.611 -7.163 20.725 1.00 98.19 138 SER A C 1
ATOM 1013 O O . SER A 1 138 ? 5.521 -7.513 19.979 1.00 98.19 138 SER A O 1
ATOM 1015 N N . ARG A 1 139 ? 3.323 -7.397 20.439 1.00 98.06 139 ARG A N 1
ATOM 1016 C CA . ARG A 1 139 ? 2.906 -8.129 19.236 1.00 98.06 139 ARG A CA 1
ATOM 1017 C C . ARG A 1 139 ? 3.178 -7.322 17.965 1.00 98.06 139 ARG A C 1
ATOM 1019 O O . ARG A 1 139 ? 3.598 -7.890 16.961 1.00 98.06 139 ARG A O 1
ATOM 1026 N N . ALA A 1 140 ? 2.978 -6.007 18.007 1.00 98.00 140 ALA A N 1
ATOM 1027 C CA . ALA A 1 140 ? 3.311 -5.120 16.898 1.00 98.00 140 ALA A CA 1
ATOM 1028 C C . ALA A 1 140 ? 4.817 -5.143 16.580 1.00 98.00 140 ALA A C 1
ATOM 1030 O O . ALA A 1 140 ? 5.193 -5.185 15.411 1.00 98.00 140 ALA A O 1
ATOM 1031 N N . GLU A 1 141 ? 5.682 -5.171 17.599 1.00 98.25 141 GLU A N 1
ATOM 1032 C CA . GLU A 1 141 ? 7.138 -5.234 17.414 1.00 98.25 141 GLU A CA 1
ATOM 1033 C C . GLU A 1 141 ? 7.616 -6.597 16.883 1.00 98.25 141 GLU A C 1
ATOM 1035 O O . GLU A 1 141 ? 8.547 -6.653 16.073 1.00 98.25 141 GLU A O 1
ATOM 1040 N N . GLU A 1 142 ? 6.965 -7.695 17.279 1.00 98.31 142 GLU A N 1
ATOM 1041 C CA . GLU A 1 142 ? 7.192 -9.020 16.684 1.00 98.31 142 GLU A CA 1
ATOM 1042 C C . GLU A 1 142 ? 6.904 -8.997 15.178 1.00 98.31 142 GLU A C 1
ATOM 1044 O O . GLU A 1 142 ? 7.790 -9.308 14.381 1.00 98.31 142 GLU A O 1
ATOM 1049 N N . ILE A 1 143 ? 5.716 -8.526 14.782 1.00 98.00 143 ILE A N 1
ATOM 1050 C CA . ILE A 1 143 ? 5.316 -8.412 13.371 1.00 98.00 143 ILE A CA 1
ATOM 1051 C C . ILE A 1 143 ? 6.282 -7.490 12.612 1.00 98.00 143 ILE A C 1
ATOM 1053 O O . ILE A 1 143 ? 6.741 -7.818 11.518 1.00 98.00 143 ILE A O 1
ATOM 1057 N N . ALA A 1 144 ? 6.658 -6.346 13.192 1.00 98.12 144 ALA A N 1
ATOM 1058 C CA . ALA A 1 144 ? 7.625 -5.439 12.577 1.00 98.12 144 ALA A CA 1
ATOM 1059 C C . ALA A 1 144 ? 8.987 -6.118 12.356 1.00 98.12 144 ALA A C 1
ATOM 1061 O O . ALA A 1 144 ? 9.653 -5.885 11.346 1.00 98.12 144 ALA A O 1
ATOM 1062 N N . THR A 1 145 ? 9.411 -6.971 13.287 1.00 98.31 145 THR A N 1
ATOM 1063 C CA . THR A 1 145 ? 10.653 -7.740 13.171 1.00 98.31 145 THR A CA 1
ATOM 1064 C C . THR A 1 145 ? 10.569 -8.789 12.066 1.00 98.31 145 THR A C 1
ATOM 1066 O O . THR A 1 145 ? 11.512 -8.895 11.281 1.00 98.31 145 THR A O 1
ATOM 1069 N N . GLU A 1 146 ? 9.444 -9.495 11.947 1.00 97.81 146 GLU A N 1
ATOM 1070 C CA . GLU A 1 146 ? 9.179 -10.442 10.856 1.00 97.81 146 GLU A CA 1
ATOM 1071 C C . GLU A 1 146 ? 9.244 -9.747 9.486 1.00 97.81 146 GLU A C 1
ATOM 1073 O O . GLU A 1 146 ? 9.983 -10.190 8.602 1.00 97.81 146 GLU A O 1
ATOM 1078 N N . ILE A 1 147 ? 8.581 -8.593 9.342 1.00 98.00 147 ILE A N 1
ATOM 1079 C CA . ILE A 1 147 ? 8.613 -7.787 8.111 1.00 98.00 147 ILE A CA 1
ATOM 1080 C C . ILE A 1 147 ? 10.047 -7.352 7.783 1.00 98.00 147 ILE A C 1
ATOM 1082 O O . ILE A 1 147 ? 10.509 -7.526 6.655 1.00 98.00 147 ILE A O 1
ATOM 1086 N N . ARG A 1 148 ? 10.788 -6.802 8.759 1.00 98.31 148 ARG A N 1
ATOM 1087 C CA . ARG A 1 148 ? 12.185 -6.374 8.550 1.00 98.31 148 ARG A CA 1
ATOM 1088 C C . ARG A 1 148 ? 13.069 -7.533 8.103 1.00 98.31 148 ARG A C 1
ATOM 1090 O O . ARG A 1 148 ? 13.876 -7.360 7.194 1.00 98.31 148 ARG A O 1
ATOM 1097 N N . HIS A 1 149 ? 12.907 -8.700 8.717 1.00 98.25 149 HIS A N 1
ATOM 1098 C CA . HIS A 1 149 ? 13.662 -9.893 8.358 1.00 98.25 149 HIS A CA 1
ATOM 1099 C C . HIS A 1 149 ? 13.346 -10.365 6.931 1.00 98.25 149 HIS A C 1
ATOM 1101 O O . HIS A 1 149 ? 14.259 -10.709 6.183 1.00 98.25 149 HIS A O 1
ATOM 1107 N N . GLY A 1 150 ? 12.075 -10.346 6.521 1.00 97.75 150 GLY A N 1
ATOM 1108 C CA . GLY A 1 150 ? 11.677 -10.658 5.146 1.00 97.75 150 GLY A CA 1
ATOM 1109 C C . GLY A 1 150 ? 12.268 -9.683 4.119 1.00 97.75 150 GLY A C 1
ATOM 1110 O O . GLY A 1 150 ? 12.865 -10.102 3.130 1.00 97.75 150 GLY A O 1
ATOM 1111 N N . LEU A 1 151 ? 12.201 -8.377 4.389 1.00 98.12 151 LEU A N 1
ATOM 1112 C CA . LEU A 1 151 ? 12.796 -7.357 3.515 1.00 98.12 151 LEU A CA 1
ATOM 1113 C C . LEU A 1 151 ? 14.325 -7.487 3.407 1.00 98.12 151 LEU A C 1
ATOM 1115 O O . LEU A 1 151 ? 14.886 -7.255 2.336 1.00 98.12 151 LEU A O 1
ATOM 1119 N N . GLU A 1 152 ? 15.007 -7.869 4.490 1.00 98.12 152 GLU A N 1
ATOM 1120 C CA . GLU A 1 152 ? 16.458 -8.081 4.475 1.00 98.12 152 GLU A CA 1
ATOM 1121 C C . GLU A 1 152 ? 16.858 -9.312 3.652 1.00 98.12 152 GLU A C 1
ATOM 1123 O O . GLU A 1 152 ? 17.858 -9.274 2.939 1.00 98.12 152 GLU A O 1
ATOM 1128 N N . GLN A 1 153 ? 16.051 -10.378 3.664 1.00 97.50 153 GLN A N 1
ATOM 1129 C CA . GLN A 1 153 ? 16.271 -11.530 2.783 1.00 97.50 153 GLN A CA 1
ATOM 1130 C C . GLN A 1 153 ? 16.185 -11.136 1.304 1.00 97.50 153 GLN A C 1
ATOM 1132 O O . GLN A 1 153 ? 17.049 -11.524 0.515 1.00 97.50 153 GLN A O 1
ATOM 1137 N N . VAL A 1 154 ? 15.196 -10.316 0.929 1.00 97.88 154 VAL A N 1
ATOM 1138 C CA . VAL A 1 154 ? 15.092 -9.790 -0.442 1.00 97.88 154 VAL A CA 1
ATOM 1139 C C . VAL A 1 154 ? 16.292 -8.905 -0.776 1.00 97.88 154 VAL A C 1
ATOM 1141 O O . VAL A 1 154 ? 16.869 -9.036 -1.856 1.00 97.88 154 VAL A O 1
ATOM 1144 N N . ARG A 1 155 ? 16.724 -8.037 0.148 1.00 97.75 155 ARG A N 1
ATOM 1145 C CA . ARG A 1 155 ? 17.920 -7.199 -0.039 1.00 97.75 155 ARG A CA 1
ATOM 1146 C C . ARG A 1 155 ? 19.166 -8.044 -0.305 1.00 97.75 155 ARG A C 1
ATOM 1148 O O . ARG A 1 155 ? 19.886 -7.772 -1.260 1.00 97.75 155 ARG A O 1
ATOM 1155 N N . ALA A 1 156 ? 19.398 -9.079 0.496 1.00 97.44 156 ALA A N 1
ATOM 1156 C CA . ALA A 1 156 ? 20.541 -9.970 0.327 1.00 97.44 156 ALA A CA 1
ATOM 1157 C C . ALA A 1 156 ? 20.495 -10.723 -1.016 1.00 97.44 156 ALA A C 1
ATOM 1159 O O . ALA A 1 156 ? 21.514 -10.850 -1.692 1.00 97.44 156 ALA A O 1
ATOM 1160 N N . ALA A 1 157 ? 19.312 -11.180 -1.440 1.00 96.56 157 ALA A N 1
ATOM 1161 C CA . ALA A 1 157 ? 19.136 -11.869 -2.720 1.00 96.56 157 ALA A CA 1
ATOM 1162 C C . ALA A 1 157 ? 19.366 -10.956 -3.940 1.00 96.56 157 ALA A C 1
ATOM 1164 O O . ALA A 1 157 ? 19.767 -11.425 -5.003 1.00 96.56 157 ALA A O 1
ATOM 1165 N N . THR A 1 158 ? 19.132 -9.652 -3.790 1.00 97.50 158 THR A N 1
ATOM 1166 C CA . THR A 1 158 ? 19.168 -8.675 -4.889 1.00 97.50 158 THR A CA 1
ATOM 1167 C C . THR A 1 158 ? 20.464 -7.869 -4.960 1.00 97.50 158 THR A C 1
ATOM 1169 O O . THR A 1 158 ? 20.720 -7.235 -5.982 1.00 97.50 158 THR A O 1
ATOM 1172 N N . GLU A 1 159 ? 21.314 -7.915 -3.928 1.00 95.56 159 GLU A N 1
ATOM 1173 C CA . GLU A 1 159 ? 22.529 -7.092 -3.806 1.00 95.56 159 GLU A CA 1
ATOM 1174 C C . GLU A 1 159 ? 23.484 -7.231 -5.004 1.00 95.56 159 GLU A C 1
ATOM 1176 O O . GLU A 1 159 ? 24.090 -6.253 -5.443 1.00 95.56 159 GLU A O 1
ATOM 1181 N N . SER A 1 160 ? 23.601 -8.443 -5.552 1.00 94.31 160 SER A N 1
ATOM 1182 C CA . SER A 1 160 ? 24.496 -8.746 -6.677 1.00 94.31 160 SER A CA 1
ATOM 1183 C C . SER A 1 160 ? 23.831 -8.667 -8.055 1.00 94.31 160 SER A C 1
ATOM 1185 O O . SER A 1 160 ? 24.515 -8.817 -9.072 1.00 94.31 160 SER A O 1
ATOM 1187 N N . LEU A 1 161 ? 22.516 -8.431 -8.113 1.00 97.19 161 LEU A N 1
ATOM 1188 C CA . LEU A 1 161 ? 21.782 -8.390 -9.373 1.00 97.19 161 LEU A CA 1
ATOM 1189 C C . LEU A 1 161 ? 22.064 -7.081 -10.129 1.00 97.19 161 LEU A C 1
ATOM 1191 O O . LEU A 1 161 ? 22.176 -6.009 -9.522 1.00 97.19 161 LEU A O 1
ATOM 1195 N N . PRO A 1 162 ? 22.158 -7.124 -11.471 1.00 97.25 162 PRO A N 1
ATOM 1196 C C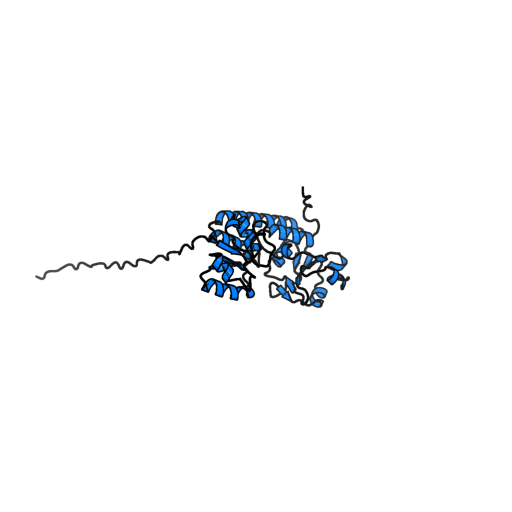A . PRO A 1 162 ? 22.254 -5.907 -12.262 1.00 97.25 162 PRO A CA 1
ATOM 1197 C C . PRO A 1 162 ? 20.978 -5.078 -12.100 1.00 97.25 162 PRO A C 1
ATOM 1199 O O . PRO A 1 162 ? 19.880 -5.622 -11.994 1.00 97.25 162 PRO A O 1
ATOM 1202 N N . ARG A 1 163 ? 21.093 -3.747 -12.126 1.00 97.88 163 ARG A N 1
ATOM 1203 C CA . ARG A 1 163 ? 19.895 -2.903 -12.069 1.00 97.88 163 ARG A CA 1
ATOM 1204 C C . ARG A 1 163 ? 19.172 -2.885 -13.413 1.00 97.88 163 ARG A C 1
ATOM 1206 O O . ARG A 1 163 ? 19.821 -2.639 -14.426 1.00 97.88 163 ARG A O 1
ATOM 1213 N N . ARG A 1 164 ? 17.848 -3.065 -13.412 1.00 98.38 164 ARG A N 1
ATOM 1214 C CA . ARG A 1 164 ? 16.984 -2.907 -14.602 1.00 98.38 164 ARG A CA 1
ATOM 1215 C C . ARG A 1 164 ? 16.089 -1.685 -14.469 1.00 98.38 164 ARG A C 1
ATOM 1217 O O . ARG A 1 164 ? 15.604 -1.395 -13.383 1.00 98.38 164 ARG A O 1
ATOM 1224 N N . SER A 1 165 ? 15.850 -0.960 -15.551 1.00 98.50 165 SER A N 1
ATOM 1225 C CA . SER A 1 165 ? 14.915 0.169 -15.578 1.00 98.50 165 SER A CA 1
ATOM 1226 C C . SER A 1 165 ? 13.458 -0.310 -15.539 1.00 98.50 165 SER A C 1
ATOM 1228 O O . SER A 1 165 ? 13.031 -1.103 -16.378 1.00 98.50 165 SER A O 1
ATOM 1230 N N . VAL A 1 166 ? 12.686 0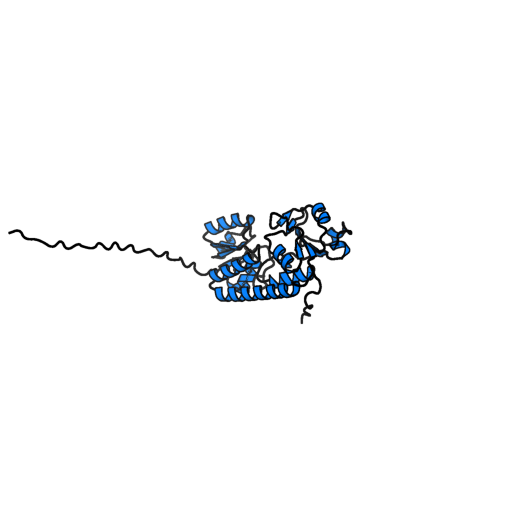.175 -14.564 1.00 98.75 166 VAL A N 1
ATOM 1231 C CA . VAL A 1 166 ? 11.313 -0.274 -14.290 1.00 98.75 166 VAL A CA 1
ATOM 1232 C C . VAL A 1 166 ? 10.345 0.895 -14.389 1.00 98.75 166 VAL A C 1
ATOM 1234 O O . VAL A 1 166 ? 10.549 1.932 -13.757 1.00 98.75 166 VAL A O 1
ATOM 1237 N N . LEU A 1 167 ? 9.274 0.713 -15.154 1.00 98.19 167 LEU A N 1
ATOM 1238 C CA . LEU A 1 167 ? 8.100 1.576 -15.135 1.00 98.19 167 LEU A CA 1
ATOM 1239 C C . LEU A 1 167 ? 6.975 0.864 -14.384 1.00 98.19 167 LEU A C 1
ATOM 1241 O O . LEU A 1 167 ? 6.612 -0.251 -14.752 1.00 98.19 167 LEU A O 1
ATOM 1245 N N . PHE A 1 168 ? 6.393 1.526 -13.387 1.00 97.81 168 PHE A N 1
ATOM 1246 C CA . PHE A 1 168 ? 5.205 1.029 -12.701 1.00 97.81 168 PHE A CA 1
ATOM 1247 C C . PHE A 1 168 ? 4.018 1.947 -12.965 1.00 97.81 168 PHE A C 1
ATOM 1249 O O . PHE A 1 168 ? 4.080 3.142 -12.671 1.00 97.81 168 PHE A O 1
ATOM 1256 N N . VAL A 1 169 ? 2.945 1.390 -13.516 1.00 96.31 169 VAL A N 1
ATOM 1257 C CA . VAL A 1 169 ? 1.759 2.111 -13.982 1.00 96.31 169 VAL A CA 1
ATOM 1258 C C . VAL A 1 169 ? 0.589 1.791 -13.064 1.00 96.31 169 VAL A C 1
ATOM 1260 O O . VAL A 1 169 ? 0.205 0.632 -12.939 1.00 96.31 169 VAL A O 1
ATOM 1263 N N . VAL A 1 170 ? 0.019 2.828 -12.445 1.00 93.38 170 VAL A N 1
ATOM 1264 C CA . VAL A 1 170 ? -1.135 2.718 -11.529 1.00 93.38 170 VAL A CA 1
ATOM 1265 C C . VAL A 1 170 ? -2.458 3.130 -12.171 1.00 93.38 170 VAL A C 1
ATOM 1267 O O . VAL A 1 170 ? -3.523 2.880 -11.616 1.00 93.38 170 VAL A O 1
ATOM 1270 N N . GLY A 1 171 ? -2.410 3.779 -13.333 1.00 92.25 171 GLY A N 1
ATOM 1271 C CA . GLY A 1 171 ? -3.591 4.260 -14.034 1.00 92.25 171 GLY A CA 1
ATOM 1272 C C . GLY A 1 171 ? -3.300 4.526 -15.503 1.00 92.25 171 GLY A C 1
ATOM 1273 O O . GLY A 1 171 ? -2.196 4.944 -15.857 1.00 92.25 171 GLY A O 1
ATOM 1274 N N . ARG A 1 172 ? -4.308 4.306 -16.347 1.00 88.00 172 ARG A N 1
ATOM 1275 C CA . ARG A 1 172 ? -4.307 4.644 -17.775 1.00 88.00 172 ARG A CA 1
ATOM 1276 C C . ARG A 1 172 ? -5.436 5.629 -18.057 1.00 88.00 172 ARG A C 1
ATOM 1278 O O . ARG A 1 172 ? -6.480 5.566 -17.417 1.00 88.00 172 ARG A O 1
ATOM 1285 N N . ASP A 1 173 ? -5.195 6.525 -19.010 1.00 85.75 173 ASP A N 1
ATOM 1286 C CA . ASP A 1 173 ? -6.122 7.574 -19.454 1.00 85.75 173 ASP A CA 1
ATOM 1287 C C . ASP A 1 173 ? -6.642 8.503 -18.333 1.00 85.75 173 ASP A C 1
ATOM 1289 O O . ASP A 1 173 ? -7.833 8.512 -18.016 1.00 85.75 173 ASP A O 1
ATOM 1293 N N . PRO A 1 174 ? -5.760 9.353 -17.763 1.00 90.31 174 PRO A N 1
ATOM 1294 C CA . PRO A 1 174 ? -4.370 9.589 -18.174 1.00 90.31 174 PRO A CA 1
ATOM 1295 C C . PRO A 1 174 ? -3.365 8.619 -17.530 1.00 90.31 174 PRO A C 1
ATOM 1297 O O . PRO A 1 174 ? -3.638 8.003 -16.504 1.00 90.31 174 PRO A O 1
ATOM 1300 N N . LEU A 1 175 ? -2.182 8.485 -18.144 1.00 94.06 175 LEU A N 1
ATOM 1301 C CA . LEU A 1 175 ? -1.130 7.590 -17.662 1.00 94.06 175 LEU A CA 1
ATOM 1302 C C . LEU A 1 175 ? -0.531 8.115 -16.350 1.00 94.06 175 LEU A C 1
ATOM 1304 O O . LEU A 1 175 ? 0.157 9.135 -16.352 1.00 94.06 175 LEU A O 1
ATOM 1308 N N . TYR A 1 176 ? -0.755 7.394 -15.255 1.00 96.12 176 TYR A N 1
ATOM 1309 C CA . TYR A 1 176 ? -0.165 7.666 -13.947 1.00 96.12 176 TYR A CA 1
ATOM 1310 C C . TYR A 1 176 ? 0.858 6.597 -13.583 1.00 96.12 176 TYR A C 1
ATOM 1312 O O . TYR A 1 176 ? 0.596 5.399 -13.702 1.00 96.12 176 TYR A O 1
ATOM 1320 N N . VAL A 1 177 ? 2.017 7.044 -13.103 1.00 96.69 177 VAL A N 1
ATOM 1321 C CA . VAL A 1 177 ? 3.147 6.179 -12.751 1.00 96.69 177 VAL A CA 1
ATOM 1322 C C . VAL A 1 177 ? 3.589 6.418 -11.313 1.00 96.69 177 VAL A C 1
ATOM 1324 O O . VAL A 1 177 ? 3.439 7.527 -10.795 1.00 96.69 177 VAL A O 1
ATOM 1327 N N . ALA A 1 178 ? 4.130 5.382 -10.674 1.00 97.00 178 ALA A N 1
ATOM 1328 C CA . ALA A 1 178 ? 4.673 5.483 -9.323 1.00 97.00 178 ALA A CA 1
ATOM 1329 C C . ALA A 1 178 ? 6.086 6.091 -9.336 1.00 97.00 178 ALA A C 1
ATOM 1331 O O . ALA A 1 178 ? 6.972 5.622 -10.050 1.00 97.00 178 ALA A O 1
ATOM 1332 N N . GLY A 1 179 ? 6.295 7.127 -8.530 1.00 97.00 179 GLY A N 1
ATOM 1333 C CA . GLY A 1 179 ? 7.544 7.871 -8.380 1.00 97.00 179 GLY A CA 1
ATOM 1334 C C . GLY A 1 179 ? 8.077 7.868 -6.939 1.00 97.00 179 GLY A C 1
ATOM 1335 O O . GLY A 1 179 ? 7.543 7.157 -6.078 1.00 97.00 179 GLY A O 1
ATOM 1336 N N . PRO A 1 180 ? 9.131 8.658 -6.655 1.00 96.38 180 PRO A N 1
ATOM 1337 C CA . PRO A 1 180 ? 9.731 8.767 -5.329 1.00 96.38 180 PRO A CA 1
ATOM 1338 C C . PRO A 1 180 ? 8.723 9.163 -4.244 1.00 96.38 180 PRO A C 1
ATOM 1340 O O . PRO A 1 180 ? 7.827 9.974 -4.468 1.00 96.38 180 PRO A O 1
ATOM 1343 N N . GLY A 1 181 ? 8.904 8.614 -3.041 1.00 93.88 181 GLY A N 1
ATOM 1344 C CA . GLY A 1 181 ? 7.981 8.825 -1.919 1.00 93.88 181 GLY A CA 1
ATOM 1345 C C . GLY A 1 181 ? 6.767 7.890 -1.922 1.00 93.88 181 GLY A C 1
ATOM 1346 O O . GLY A 1 181 ? 5.839 8.116 -1.151 1.00 93.88 181 GLY A O 1
ATOM 1347 N N . SER A 1 182 ? 6.776 6.856 -2.767 1.00 95.50 182 SER A N 1
ATOM 1348 C CA . SER A 1 182 ? 5.828 5.740 -2.730 1.00 95.50 182 SER A CA 1
ATOM 1349 C C . SER A 1 182 ? 6.512 4.448 -2.272 1.00 95.50 182 SER A C 1
ATOM 1351 O O . SER A 1 182 ? 7.692 4.220 -2.551 1.00 95.50 182 SER A O 1
ATOM 1353 N N . HIS A 1 183 ? 5.752 3.555 -1.640 1.00 95.88 183 HIS A N 1
ATOM 1354 C CA . HIS A 1 183 ? 6.199 2.208 -1.286 1.00 95.88 183 HIS A CA 1
ATOM 1355 C C . HIS A 1 183 ? 6.549 1.397 -2.538 1.00 95.88 183 HIS A C 1
ATOM 1357 O O . HIS A 1 183 ? 7.435 0.552 -2.498 1.00 95.88 183 HIS A O 1
ATOM 1363 N N . VAL A 1 184 ? 5.899 1.683 -3.671 1.00 97.06 184 VAL A N 1
ATOM 1364 C CA . VAL A 1 184 ? 6.202 1.065 -4.967 1.00 97.06 184 VAL A CA 1
ATOM 1365 C C . VAL A 1 184 ? 7.615 1.419 -5.434 1.00 97.06 184 VAL A C 1
ATOM 1367 O O . VAL A 1 184 ? 8.341 0.537 -5.885 1.00 97.06 184 VAL A O 1
ATOM 1370 N N . ASP A 1 185 ? 8.047 2.674 -5.290 1.00 98.06 185 ASP A N 1
ATOM 1371 C CA . ASP A 1 185 ? 9.430 3.059 -5.590 1.00 98.06 185 ASP A CA 1
ATOM 1372 C C . ASP A 1 185 ? 10.440 2.343 -4.679 1.00 98.06 185 ASP A C 1
ATOM 1374 O O . ASP A 1 185 ? 11.494 1.897 -5.138 1.00 98.06 185 ASP A O 1
ATOM 1378 N N . GLU A 1 186 ? 10.113 2.181 -3.396 1.00 98.38 186 GLU A N 1
ATOM 1379 C CA . GLU A 1 186 ? 10.943 1.423 -2.454 1.00 98.38 186 GLU A CA 1
ATOM 1380 C C . GLU A 1 186 ? 11.031 -0.063 -2.834 1.00 98.38 186 GLU A C 1
ATOM 1382 O O . GLU A 1 186 ? 12.131 -0.619 -2.827 1.00 98.38 186 GLU A O 1
ATOM 1387 N N . LEU A 1 187 ? 9.919 -0.679 -3.255 1.00 98.38 187 LEU A N 1
ATOM 1388 C CA . LEU A 1 187 ? 9.877 -2.050 -3.778 1.00 98.38 187 LEU A CA 1
ATOM 1389 C C . LEU A 1 187 ? 10.723 -2.199 -5.045 1.00 98.38 187 LEU A C 1
ATOM 1391 O O . LEU A 1 187 ? 11.529 -3.124 -5.129 1.00 98.38 187 LEU A O 1
ATOM 1395 N N . ILE A 1 188 ? 10.588 -1.280 -6.010 1.00 98.50 188 ILE A N 1
ATOM 1396 C CA . ILE A 1 188 ? 11.399 -1.275 -7.238 1.00 98.50 188 ILE A CA 1
ATOM 1397 C C . ILE A 1 188 ? 12.881 -1.220 -6.873 1.00 98.50 188 ILE A C 1
ATOM 1399 O O . ILE A 1 188 ? 13.675 -2.013 -7.376 1.00 98.50 188 ILE A O 1
ATOM 1403 N N . ARG A 1 189 ? 13.273 -0.300 -5.983 1.00 98.25 189 ARG A N 1
ATOM 1404 C CA . ARG A 1 189 ? 14.679 -0.133 -5.602 1.00 98.25 189 ARG A CA 1
ATOM 1405 C C . ARG A 1 189 ? 15.234 -1.339 -4.856 1.00 98.25 189 ARG A C 1
ATOM 1407 O O . ARG A 1 189 ? 16.403 -1.664 -5.090 1.00 98.25 189 ARG A O 1
ATOM 1414 N N . LEU A 1 190 ? 14.424 -1.957 -3.995 1.00 98.25 190 LEU A N 1
ATOM 1415 C CA . LEU A 1 190 ? 14.760 -3.174 -3.262 1.00 98.25 190 LEU A CA 1
ATOM 1416 C C . LEU A 1 190 ? 14.924 -4.368 -4.210 1.00 98.25 190 LEU A C 1
ATOM 1418 O O . LEU A 1 190 ? 15.901 -5.087 -4.080 1.00 98.25 190 LEU A O 1
ATOM 1422 N N . GLY A 1 191 ? 14.062 -4.518 -5.217 1.00 98.19 191 GLY A N 1
ATOM 1423 C CA . GLY A 1 191 ? 14.138 -5.581 -6.228 1.00 98.19 191 GLY A CA 1
ATOM 1424 C C . GLY A 1 191 ? 15.220 -5.395 -7.297 1.00 98.19 191 GLY A C 1
ATOM 1425 O O . GLY A 1 191 ? 15.049 -5.846 -8.425 1.00 98.19 191 GLY A O 1
ATOM 1426 N N . ALA A 1 192 ? 16.303 -4.672 -6.989 1.00 98.31 192 ALA A N 1
ATOM 1427 C CA . ALA A 1 192 ? 17.343 -4.271 -7.943 1.00 98.31 192 ALA A CA 1
ATOM 1428 C C . ALA A 1 192 ? 16.793 -3.588 -9.219 1.00 98.31 192 ALA A C 1
ATOM 1430 O O . ALA A 1 192 ? 17.332 -3.738 -10.313 1.00 98.31 192 ALA A O 1
ATOM 1431 N N . GLY A 1 193 ? 15.731 -2.794 -9.094 1.00 98.38 193 GLY A N 1
ATOM 1432 C CA . GLY A 1 193 ? 15.172 -1.972 -10.164 1.00 98.38 193 GLY A CA 1
ATOM 1433 C C . GLY A 1 193 ? 15.557 -0.497 -10.043 1.00 98.38 193 GLY A C 1
ATOM 1434 O O . GLY A 1 193 ? 15.747 0.043 -8.956 1.00 98.38 193 GLY A O 1
ATOM 1435 N N . THR A 1 194 ? 15.657 0.205 -11.162 1.00 98.44 194 THR A N 1
ATOM 1436 C CA . THR A 1 194 ? 15.791 1.663 -11.222 1.00 98.44 194 THR A CA 1
ATOM 1437 C C . THR A 1 194 ? 14.479 2.239 -11.725 1.00 98.44 194 THR A C 1
ATOM 1439 O O . THR A 1 194 ? 14.084 1.968 -12.857 1.00 98.44 194 THR A O 1
ATOM 1442 N N . ASN A 1 195 ? 13.801 3.033 -10.897 1.00 98.38 195 ASN A N 1
ATOM 1443 C CA . ASN A 1 195 ? 12.528 3.630 -11.276 1.00 98.38 195 ASN A CA 1
ATOM 1444 C C . ASN A 1 195 ? 12.716 4.620 -12.438 1.00 98.38 195 ASN A C 1
ATOM 1446 O O . ASN A 1 195 ? 13.492 5.576 -12.365 1.00 98.38 195 ASN A O 1
ATOM 1450 N N . VAL A 1 196 ? 11.988 4.395 -13.526 1.00 97.81 196 VAL A N 1
ATOM 1451 C CA . VAL A 1 196 ? 11.971 5.268 -14.703 1.00 97.81 196 VAL A CA 1
ATOM 1452 C C . VAL A 1 196 ? 11.446 6.663 -14.358 1.00 97.81 196 VAL A C 1
ATOM 1454 O O . VAL A 1 196 ? 11.908 7.640 -14.939 1.00 97.81 196 VAL A O 1
ATOM 1457 N N . ALA A 1 197 ? 10.557 6.773 -13.372 1.00 97.44 197 ALA A N 1
ATOM 1458 C CA . ALA A 1 197 ? 9.995 8.027 -12.885 1.00 97.44 197 ALA A CA 1
ATOM 1459 C C . ALA A 1 197 ? 10.782 8.637 -11.706 1.00 97.44 197 ALA A C 1
ATOM 1461 O O . ALA A 1 197 ? 10.209 9.357 -10.896 1.00 97.44 197 ALA A O 1
ATOM 1462 N N . HIS A 1 198 ? 12.084 8.355 -11.574 1.00 95.31 198 HIS A N 1
ATOM 1463 C CA . HIS A 1 198 ? 12.933 8.861 -10.480 1.00 95.31 198 HIS A CA 1
ATOM 1464 C C . HIS A 1 198 ? 12.974 10.397 -10.349 1.00 95.31 198 HIS A C 1
ATOM 1466 O O . HIS A 1 198 ? 13.351 10.905 -9.297 1.00 95.31 198 HIS A O 1
ATOM 1472 N N . ASP A 1 199 ? 12.623 11.129 -11.407 1.00 95.12 199 ASP A N 1
ATOM 1473 C CA . ASP A 1 199 ? 12.543 12.590 -11.469 1.00 95.12 199 ASP A CA 1
ATOM 1474 C C . ASP A 1 199 ? 11.134 13.143 -11.184 1.00 95.12 199 ASP A C 1
ATOM 1476 O O . ASP A 1 199 ? 10.923 14.357 -11.238 1.00 95.12 199 ASP A O 1
ATOM 1480 N N . ALA A 1 200 ? 10.164 12.275 -10.878 1.00 96.12 200 ALA A N 1
ATOM 1481 C CA . ALA A 1 200 ? 8.825 12.695 -10.496 1.00 96.12 200 ALA A CA 1
ATOM 1482 C C . ALA A 1 200 ? 8.844 13.494 -9.182 1.00 96.12 200 ALA A C 1
ATOM 1484 O O . ALA A 1 200 ? 9.570 13.180 -8.238 1.00 96.12 200 ALA A O 1
ATOM 1485 N N . THR A 1 201 ? 8.014 14.532 -9.115 1.00 94.25 201 THR A N 1
ATOM 1486 C CA . THR A 1 201 ? 7.907 15.442 -7.964 1.00 94.25 201 THR A CA 1
ATOM 1487 C C . THR A 1 201 ? 6.774 15.070 -7.011 1.00 94.25 201 THR A C 1
ATOM 1489 O O . THR A 1 201 ? 6.596 15.719 -5.981 1.00 94.25 201 THR A O 1
ATOM 1492 N N . ALA A 1 202 ? 6.016 14.023 -7.341 1.00 94.00 202 ALA A N 1
ATOM 1493 C CA . ALA A 1 202 ? 4.958 13.456 -6.519 1.00 94.00 202 ALA A CA 1
ATOM 1494 C C . ALA A 1 202 ? 5.055 11.917 -6.505 1.00 94.00 202 ALA A C 1
ATOM 1496 O O . ALA A 1 202 ? 5.492 11.340 -7.505 1.00 94.00 202 ALA A O 1
ATOM 1497 N N . PRO A 1 203 ? 4.580 11.245 -5.432 1.00 93.62 203 PRO A N 1
ATOM 1498 C CA . PRO A 1 203 ? 4.579 9.780 -5.339 1.00 93.62 203 PRO A CA 1
ATOM 1499 C C . PRO A 1 203 ? 3.851 9.087 -6.489 1.00 93.62 203 PRO A C 1
ATOM 1501 O O . PRO A 1 203 ? 4.221 7.986 -6.881 1.00 93.62 203 PRO A O 1
ATOM 1504 N N . TYR A 1 204 ? 2.838 9.749 -7.050 1.00 94.50 204 TYR A N 1
ATOM 1505 C CA . TYR A 1 204 ? 2.154 9.324 -8.262 1.00 94.50 204 TYR A CA 1
ATOM 1506 C C . TYR A 1 204 ? 2.007 10.526 -9.185 1.00 94.50 204 TYR A C 1
ATOM 1508 O O . TYR A 1 204 ? 1.396 11.531 -8.816 1.00 94.50 204 TYR A O 1
ATOM 1516 N N . GLN A 1 205 ? 2.580 10.434 -10.382 1.00 95.56 205 GLN A N 1
ATOM 1517 C CA . GLN A 1 205 ? 2.625 11.544 -11.327 1.00 95.56 205 GLN A CA 1
ATOM 1518 C C . GLN A 1 205 ? 2.089 11.119 -12.689 1.00 95.56 205 GLN A C 1
ATOM 1520 O O . GLN A 1 205 ? 2.330 10.007 -13.158 1.00 95.56 205 GLN A O 1
ATOM 1525 N N . GLN A 1 206 ? 1.379 12.037 -13.340 1.00 96.94 206 GLN A N 1
ATOM 1526 C CA . GLN A 1 206 ? 0.962 11.854 -14.720 1.00 96.94 206 GLN A CA 1
ATOM 1527 C C . GLN A 1 206 ? 2.173 11.951 -15.656 1.00 96.94 206 GLN A C 1
ATOM 1529 O O . GLN A 1 206 ? 2.908 12.941 -15.635 1.00 96.94 206 GLN A O 1
ATOM 1534 N N . PHE A 1 207 ? 2.364 10.942 -16.501 1.00 96.50 207 PHE A N 1
ATOM 1535 C CA . PHE A 1 207 ? 3.388 10.903 -17.546 1.00 96.50 207 PHE A CA 1
ATOM 1536 C C . PHE A 1 207 ? 2.731 10.935 -18.931 1.00 96.50 207 PHE A C 1
ATOM 1538 O O . PHE A 1 207 ? 1.581 10.531 -19.100 1.00 96.50 207 PHE A O 1
ATOM 1545 N N . SER A 1 208 ? 3.463 11.408 -19.944 1.00 96.50 208 SER A N 1
ATOM 1546 C CA . SER A 1 208 ? 3.079 11.174 -21.340 1.00 96.50 208 SER A CA 1
ATOM 1547 C C . SER A 1 208 ? 3.672 9.855 -21.828 1.00 96.50 208 SER A C 1
ATOM 1549 O O . SER A 1 208 ? 4.693 9.386 -21.314 1.00 96.50 208 SER A O 1
ATOM 1551 N N . VAL A 1 209 ? 3.053 9.255 -22.843 1.00 95.00 209 VAL A N 1
ATOM 1552 C CA . VAL A 1 209 ? 3.582 8.028 -23.446 1.00 95.00 209 VAL A CA 1
ATOM 1553 C C . VAL A 1 209 ? 4.937 8.298 -24.096 1.00 95.00 209 VAL A C 1
ATOM 1555 O O . VAL A 1 209 ? 5.855 7.505 -23.933 1.00 95.00 209 VAL A O 1
ATOM 1558 N N . GLU A 1 210 ? 5.116 9.441 -24.758 1.00 95.94 210 GLU A N 1
ATOM 1559 C CA . GLU A 1 210 ? 6.386 9.848 -25.374 1.00 95.94 210 GLU A CA 1
ATOM 1560 C C . GLU A 1 210 ? 7.522 9.867 -24.348 1.00 95.94 210 GLU A C 1
ATOM 1562 O O . GLU A 1 210 ? 8.610 9.359 -24.615 1.00 95.94 210 GLU A O 1
ATOM 1567 N N . ALA A 1 211 ? 7.240 10.371 -23.145 1.00 96.50 211 ALA A N 1
ATOM 1568 C CA . ALA A 1 211 ? 8.198 10.424 -22.053 1.00 96.50 211 ALA A CA 1
ATOM 1569 C C . ALA A 1 211 ? 8.567 9.021 -21.527 1.00 96.50 211 ALA A C 1
ATOM 1571 O O . ALA A 1 211 ? 9.673 8.822 -21.023 1.00 96.50 211 ALA A O 1
ATOM 1572 N N . VAL A 1 212 ? 7.671 8.036 -21.649 1.00 96.50 212 VAL A N 1
ATOM 1573 C CA . VAL A 1 212 ? 7.981 6.619 -21.391 1.00 96.50 212 VAL A CA 1
ATOM 1574 C C . VAL A 1 212 ? 8.839 6.034 -22.515 1.00 96.50 212 VAL A C 1
ATOM 1576 O O . VAL A 1 212 ? 9.824 5.347 -22.242 1.00 96.50 212 VAL A O 1
ATOM 1579 N N . LEU A 1 213 ? 8.504 6.326 -23.777 1.00 96.88 213 LEU A N 1
ATOM 1580 C CA . LEU A 1 213 ? 9.247 5.836 -24.943 1.00 96.88 213 LEU A CA 1
ATOM 1581 C C . LEU A 1 213 ? 10.702 6.311 -24.952 1.00 96.88 213 LEU A C 1
ATOM 1583 O O . LEU A 1 213 ? 11.593 5.535 -25.297 1.00 96.88 213 LEU A O 1
ATOM 1587 N N . GLU A 1 214 ? 10.946 7.558 -24.549 1.00 97.44 214 GLU A N 1
ATOM 1588 C CA . GLU A 1 214 ? 12.287 8.139 -24.444 1.00 97.44 214 GLU A CA 1
ATOM 1589 C C . GLU A 1 214 ? 13.118 7.494 -23.330 1.00 97.44 214 GLU A C 1
ATOM 1591 O O . GLU A 1 214 ? 14.304 7.223 -23.520 1.00 97.44 214 GLU A O 1
ATOM 1596 N N . ARG A 1 215 ? 12.491 7.183 -22.189 1.00 97.62 215 ARG A N 1
ATOM 1597 C CA . ARG A 1 215 ? 13.172 6.565 -21.043 1.00 97.62 215 ARG A CA 1
ATOM 1598 C C . ARG A 1 215 ? 13.406 5.056 -21.191 1.00 97.62 215 ARG A C 1
ATOM 1600 O O . ARG A 1 215 ? 14.193 4.501 -20.433 1.00 97.62 215 ARG A O 1
ATOM 1607 N N . ARG A 1 216 ? 12.769 4.405 -22.174 1.00 97.81 216 ARG A N 1
ATOM 1608 C CA . ARG A 1 216 ? 13.032 3.018 -22.612 1.00 97.81 216 ARG A CA 1
ATOM 1609 C C . ARG A 1 216 ? 13.084 1.980 -21.466 1.00 97.81 216 ARG A C 1
ATOM 1611 O O . ARG A 1 216 ? 14.116 1.327 -21.316 1.00 97.81 216 ARG A O 1
ATOM 1618 N N . PRO A 1 217 ? 11.993 1.777 -20.701 1.00 98.38 217 PRO A N 1
ATOM 1619 C CA . PRO A 1 217 ? 11.956 0.771 -19.635 1.00 98.38 217 PRO A CA 1
ATOM 1620 C C . PRO A 1 217 ? 12.316 -0.635 -20.134 1.00 98.38 217 PRO A C 1
ATOM 1622 O O . PRO A 1 217 ? 11.874 -1.064 -21.206 1.00 98.38 217 PRO A O 1
ATOM 1625 N N . GLU A 1 218 ? 13.065 -1.367 -19.314 1.00 98.62 218 GLU A N 1
ATOM 1626 C CA . GLU A 1 218 ? 13.353 -2.796 -19.478 1.00 98.62 218 GLU A CA 1
ATOM 1627 C C . GLU A 1 218 ? 12.271 -3.687 -18.876 1.00 98.62 218 GLU A C 1
ATOM 1629 O O . GLU A 1 218 ? 12.142 -4.835 -19.294 1.00 98.62 218 GLU A O 1
ATOM 1634 N N . VAL A 1 219 ? 11.506 -3.169 -17.914 1.00 98.56 219 VAL A N 1
ATOM 1635 C CA . VAL A 1 219 ? 10.372 -3.846 -17.280 1.00 98.56 219 VAL A CA 1
ATOM 1636 C C . VAL A 1 219 ? 9.209 -2.867 -17.167 1.00 98.56 219 VAL A C 1
ATOM 1638 O O . VAL A 1 219 ? 9.395 -1.724 -16.742 1.00 98.56 219 VAL A O 1
ATOM 1641 N N . ILE A 1 220 ? 8.010 -3.311 -17.537 1.00 97.94 220 ILE A N 1
ATOM 1642 C CA . ILE A 1 220 ? 6.765 -2.572 -17.314 1.00 97.94 220 ILE A CA 1
ATOM 1643 C C . ILE A 1 220 ? 5.873 -3.418 -16.414 1.00 97.94 220 ILE A C 1
ATOM 1645 O O . ILE A 1 220 ? 5.556 -4.555 -16.755 1.00 97.94 220 ILE A O 1
ATOM 1649 N N . VAL A 1 221 ? 5.460 -2.849 -15.287 1.00 96.94 221 VAL A N 1
ATOM 1650 C CA . VAL A 1 221 ? 4.441 -3.418 -14.403 1.00 96.94 221 VAL A CA 1
ATOM 1651 C C . VAL A 1 221 ? 3.208 -2.526 -14.493 1.00 96.94 221 VAL A C 1
ATOM 1653 O O . VAL A 1 221 ? 3.290 -1.334 -14.200 1.00 96.94 221 VAL A O 1
ATOM 1656 N N . ASP A 1 222 ? 2.084 -3.077 -14.941 1.00 94.81 222 ASP A N 1
ATOM 1657 C CA . ASP A 1 222 ? 0.845 -2.336 -15.189 1.00 94.81 222 ASP A CA 1
ATOM 1658 C C . ASP A 1 222 ? -0.303 -2.922 -14.363 1.00 94.81 222 ASP A C 1
ATOM 1660 O O . ASP A 1 222 ? -0.678 -4.083 -14.540 1.00 94.81 222 ASP A O 1
ATOM 1664 N N . THR A 1 223 ? -0.857 -2.115 -13.454 1.00 92.00 223 THR A N 1
ATOM 1665 C CA . THR A 1 223 ? -2.004 -2.501 -12.616 1.00 92.00 223 THR A CA 1
ATOM 1666 C C . THR A 1 223 ? -3.338 -1.965 -13.132 1.00 92.00 223 THR A C 1
ATOM 1668 O O . THR A 1 223 ? -4.383 -2.180 -12.525 1.00 92.00 223 THR A O 1
ATOM 1671 N N . SER A 1 224 ? -3.331 -1.268 -14.269 1.00 82.81 224 SER A N 1
ATOM 1672 C CA . SER A 1 224 ? -4.485 -0.529 -14.794 1.00 82.81 224 SER A CA 1
ATOM 1673 C C . SER A 1 224 ? -5.145 -1.187 -16.016 1.00 82.81 224 SER A C 1
ATOM 1675 O O . SER A 1 224 ? -6.089 -0.650 -16.607 1.00 82.81 224 SER A O 1
ATOM 1677 N N . GLY A 1 225 ? -4.668 -2.369 -16.414 1.00 74.19 225 GLY A N 1
ATOM 1678 C CA . GLY A 1 225 ? -5.397 -3.336 -17.238 1.00 74.19 225 GLY A CA 1
ATOM 1679 C C . GLY A 1 225 ? -4.505 -4.082 -18.229 1.00 74.19 225 GLY A C 1
ATOM 1680 O O . GLY A 1 225 ? -3.416 -4.499 -17.869 1.00 74.19 225 GLY A O 1
ATOM 1681 N N . ASP A 1 226 ? -4.990 -4.345 -19.449 1.00 76.19 226 ASP A N 1
ATOM 1682 C CA . ASP A 1 226 ? -4.347 -5.323 -20.341 1.00 76.19 226 ASP A CA 1
ATOM 1683 C C . ASP A 1 226 ? -2.913 -4.959 -20.781 1.00 76.19 226 ASP A C 1
ATOM 1685 O O . ASP A 1 226 ? -2.663 -3.839 -21.241 1.00 76.19 226 ASP A O 1
ATOM 1689 N N . ALA A 1 227 ? -2.007 -5.937 -20.695 1.00 72.88 227 ALA A N 1
ATOM 1690 C CA . ALA A 1 227 ? -0.625 -5.872 -21.161 1.00 72.88 227 ALA A CA 1
ATOM 1691 C C . ALA A 1 227 ? -0.528 -5.602 -22.675 1.00 72.88 227 ALA A C 1
ATOM 1693 O O . ALA A 1 227 ? 0.442 -4.988 -23.129 1.00 72.88 227 ALA A O 1
ATOM 1694 N N . GLU A 1 228 ? -1.552 -5.976 -23.453 1.00 84.25 228 GLU A N 1
ATOM 1695 C CA . GLU A 1 228 ? -1.625 -5.732 -24.901 1.00 84.25 228 GLU A CA 1
ATOM 1696 C C . GLU A 1 228 ? -1.518 -4.246 -25.284 1.00 84.25 228 GLU A C 1
ATOM 1698 O O . GLU A 1 228 ? -1.073 -3.918 -26.386 1.00 84.25 228 GLU A O 1
ATOM 1703 N N . TYR A 1 229 ? -1.848 -3.323 -24.371 1.00 90.94 229 TYR A N 1
ATOM 1704 C CA . TYR A 1 229 ? -1.698 -1.884 -24.606 1.00 90.94 229 TYR A CA 1
ATOM 1705 C C . TYR A 1 229 ? -0.270 -1.508 -25.032 1.00 90.94 229 TYR A C 1
ATOM 1707 O O . TYR A 1 229 ? -0.077 -0.718 -25.961 1.00 90.94 229 TYR A O 1
ATOM 1715 N N . TRP A 1 230 ? 0.738 -2.108 -24.395 1.00 94.38 230 TRP A N 1
ATOM 1716 C CA . TRP A 1 230 ? 2.146 -1.809 -24.655 1.00 94.38 230 TRP A CA 1
ATOM 1717 C C . TRP A 1 230 ? 2.655 -2.423 -25.966 1.00 94.38 230 TRP A C 1
ATOM 1719 O O . TRP A 1 230 ? 3.631 -1.927 -26.532 1.00 94.38 230 TRP A O 1
ATOM 1729 N N . ALA A 1 231 ? 1.947 -3.411 -26.530 1.00 94.25 231 ALA A N 1
ATOM 1730 C CA . ALA A 1 231 ? 2.301 -4.049 -27.803 1.00 94.25 231 ALA A CA 1
ATOM 1731 C C . ALA A 1 231 ? 2.296 -3.075 -28.999 1.00 94.25 231 ALA A C 1
ATOM 1733 O O . ALA A 1 231 ? 2.897 -3.353 -30.037 1.00 94.25 231 ALA A O 1
ATOM 1734 N N . ARG A 1 232 ? 1.681 -1.894 -28.845 1.00 94.25 232 ARG A N 1
ATOM 1735 C CA . ARG A 1 232 ? 1.707 -0.789 -29.820 1.00 94.25 232 ARG A CA 1
ATOM 1736 C C . ARG A 1 232 ? 3.120 -0.248 -30.081 1.00 94.25 232 ARG A C 1
ATOM 1738 O O . ARG A 1 232 ? 3.339 0.375 -31.119 1.00 94.25 232 ARG A O 1
ATOM 1745 N N . TRP A 1 233 ? 4.074 -0.492 -29.177 1.00 96.75 233 TRP A N 1
ATOM 1746 C CA . TRP A 1 233 ? 5.468 -0.043 -29.287 1.00 96.75 233 TRP A CA 1
ATOM 1747 C C . TRP A 1 233 ? 6.453 -1.220 -29.189 1.00 96.75 233 TRP A C 1
ATOM 1749 O O . TRP A 1 233 ? 7.201 -1.326 -28.216 1.00 96.75 233 TRP A O 1
ATOM 1759 N N . PRO A 1 234 ? 6.529 -2.088 -30.218 1.00 96.50 234 PRO A N 1
ATOM 1760 C CA . PRO A 1 234 ? 7.338 -3.314 -30.184 1.00 96.50 234 PRO A CA 1
ATOM 1761 C C . PRO A 1 234 ? 8.855 -3.070 -30.089 1.00 96.50 234 PRO A C 1
ATOM 1763 O O . PRO A 1 234 ? 9.623 -3.996 -29.855 1.00 96.50 234 PRO A O 1
ATOM 1766 N N . PHE A 1 235 ? 9.310 -1.828 -30.282 1.00 95.94 235 PHE A N 1
ATOM 1767 C CA . PHE A 1 235 ? 10.715 -1.431 -30.160 1.00 95.94 235 PHE A CA 1
ATOM 1768 C C . PHE A 1 235 ? 11.139 -1.070 -28.723 1.00 95.94 235 PHE A C 1
ATOM 1770 O O . PHE A 1 235 ? 12.330 -0.824 -28.483 1.00 95.94 235 PHE A O 1
ATOM 1777 N N . LEU A 1 236 ? 10.191 -0.977 -27.782 1.00 97.62 236 LEU A N 1
ATOM 1778 C CA . LEU A 1 236 ? 10.495 -0.807 -26.362 1.00 97.62 236 LEU A CA 1
ATOM 1779 C C . LEU A 1 236 ? 11.206 -2.058 -25.830 1.00 97.62 236 LEU A C 1
ATOM 1781 O O . LEU A 1 236 ? 10.751 -3.160 -26.141 1.00 97.62 236 LEU A O 1
ATOM 1785 N N . PRO A 1 237 ? 12.266 -1.923 -25.008 1.00 98.19 237 PRO A N 1
ATOM 1786 C CA . PRO A 1 237 ? 12.967 -3.081 -24.452 1.00 98.19 237 PRO A CA 1
ATOM 1787 C C . PRO A 1 237 ? 12.026 -4.037 -23.709 1.00 98.19 237 PRO A C 1
ATOM 1789 O O . PRO A 1 237 ? 11.982 -5.212 -24.053 1.00 98.19 237 PRO A O 1
ATOM 1792 N N . ALA A 1 238 ? 11.186 -3.520 -22.802 1.00 97.50 238 ALA A N 1
ATOM 1793 C CA . ALA A 1 238 ? 10.213 -4.333 -22.071 1.00 97.50 238 ALA A CA 1
ATOM 1794 C C . ALA A 1 238 ? 9.280 -5.145 -22.989 1.00 97.50 238 ALA A C 1
ATOM 1796 O O . ALA A 1 238 ? 9.035 -6.317 -22.729 1.00 97.50 238 ALA A O 1
ATOM 1797 N N . VAL A 1 239 ? 8.786 -4.554 -24.083 1.00 97.00 239 VAL A N 1
ATOM 1798 C CA . VAL A 1 239 ? 7.863 -5.230 -25.015 1.00 97.00 239 VAL A CA 1
ATOM 1799 C C . VAL A 1 239 ? 8.602 -6.270 -25.853 1.00 97.00 239 VAL A C 1
ATOM 1801 O O . VAL A 1 239 ? 8.143 -7.402 -25.977 1.00 97.00 239 VAL A O 1
ATOM 1804 N N . ARG A 1 240 ? 9.762 -5.901 -26.406 1.00 97.06 240 ARG A N 1
ATOM 1805 C CA . ARG A 1 240 ? 10.604 -6.786 -27.221 1.00 97.06 240 ARG A CA 1
ATOM 1806 C C . ARG A 1 240 ? 11.040 -8.028 -26.442 1.00 97.06 240 ARG A C 1
ATOM 1808 O O . ARG A 1 240 ? 11.058 -9.118 -27.005 1.00 97.06 240 ARG A O 1
ATOM 1815 N N . ASP A 1 241 ? 11.382 -7.845 -25.170 1.00 96.38 241 ASP A N 1
ATOM 1816 C CA . ASP A 1 241 ? 11.933 -8.890 -24.305 1.00 96.38 241 ASP A CA 1
ATOM 1817 C C . ASP A 1 241 ? 10.838 -9.618 -23.498 1.00 96.38 241 ASP A C 1
ATOM 1819 O O . ASP A 1 241 ? 11.149 -10.446 -22.645 1.00 96.38 241 ASP A O 1
ATOM 1823 N N . GLY A 1 242 ? 9.555 -9.314 -23.741 1.00 95.12 242 GLY A N 1
ATOM 1824 C CA . GLY A 1 242 ? 8.423 -9.954 -23.061 1.00 95.12 242 GLY A CA 1
ATOM 1825 C C . GLY A 1 242 ? 8.315 -9.639 -21.563 1.00 95.12 242 GLY A C 1
ATOM 1826 O O . GLY A 1 242 ? 7.672 -10.377 -20.830 1.00 95.12 242 GLY A O 1
ATOM 1827 N N . SER A 1 243 ? 8.934 -8.552 -21.099 1.00 96.62 243 SER A N 1
ATOM 1828 C CA . SER A 1 243 ? 8.945 -8.084 -19.704 1.00 96.62 243 SER A CA 1
ATOM 1829 C C . SER A 1 243 ? 7.855 -7.030 -19.437 1.00 96.62 243 SER A C 1
ATOM 1831 O O . SER A 1 243 ? 8.111 -5.996 -18.813 1.00 96.62 243 SER A O 1
ATOM 1833 N N . VAL A 1 244 ? 6.645 -7.263 -19.954 1.00 96.50 244 VAL A N 1
ATOM 1834 C CA . VAL A 1 244 ? 5.449 -6.461 -19.651 1.00 96.50 244 VAL A CA 1
ATOM 1835 C C . VAL A 1 244 ? 4.504 -7.328 -18.836 1.00 96.50 244 VAL A C 1
ATOM 1837 O O . VAL A 1 244 ? 3.969 -8.314 -19.339 1.00 96.50 244 VAL A O 1
ATOM 1840 N N . TYR A 1 245 ? 4.303 -6.953 -17.581 1.00 94.94 245 TYR A N 1
ATOM 1841 C CA . TYR A 1 245 ? 3.533 -7.726 -16.624 1.00 94.94 245 TYR A CA 1
ATOM 1842 C C . TYR A 1 245 ? 2.276 -6.973 -16.224 1.00 94.94 245 TYR A C 1
ATOM 1844 O O . TYR A 1 245 ? 2.336 -5.828 -15.774 1.00 94.94 245 TYR A O 1
ATOM 1852 N N . ARG A 1 246 ? 1.138 -7.652 -16.351 1.00 91.88 246 ARG A N 1
ATOM 1853 C CA . ARG A 1 246 ? -0.104 -7.229 -15.717 1.00 91.88 246 ARG A CA 1
ATOM 1854 C C . ARG A 1 246 ? -0.138 -7.792 -14.304 1.00 91.88 246 ARG A C 1
ATOM 1856 O O . ARG A 1 246 ? 0.019 -8.998 -14.129 1.00 91.88 246 ARG A O 1
ATOM 1863 N N . VAL A 1 247 ? -0.372 -6.928 -13.324 1.00 89.44 247 VAL A N 1
ATOM 1864 C CA . VAL A 1 247 ? -0.472 -7.321 -11.916 1.00 89.44 247 VAL A CA 1
ATOM 1865 C C . VAL A 1 247 ? -1.770 -6.778 -11.352 1.00 89.44 247 VAL A C 1
ATOM 1867 O O . VAL A 1 247 ? -2.097 -5.614 -11.567 1.00 89.44 247 VAL A O 1
ATOM 1870 N N . GLU A 1 248 ? -2.524 -7.614 -10.648 1.00 86.31 248 GLU A N 1
ATOM 1871 C CA . GLU A 1 248 ? -3.725 -7.136 -9.973 1.00 86.31 248 GLU A CA 1
ATOM 1872 C C . GLU A 1 248 ? -3.331 -6.140 -8.857 1.00 86.31 248 GLU A C 1
ATOM 1874 O O . GLU A 1 248 ? -2.321 -6.345 -8.171 1.00 86.31 248 GLU A O 1
ATOM 1879 N N . PRO A 1 249 ? -4.049 -5.010 -8.703 1.00 80.38 249 PRO A N 1
ATOM 1880 C CA . PRO A 1 249 ? -3.638 -3.931 -7.802 1.00 80.38 249 PRO A CA 1
ATOM 1881 C C . PRO A 1 249 ? -3.363 -4.391 -6.358 1.00 80.38 249 PRO A C 1
ATOM 1883 O O . PRO A 1 249 ? -2.399 -3.956 -5.727 1.00 80.38 249 PRO A O 1
ATOM 1886 N N . ASP A 1 250 ? -4.176 -5.306 -5.843 1.00 82.19 250 ASP A N 1
ATOM 1887 C CA . ASP A 1 250 ? -4.108 -5.843 -4.483 1.00 82.19 250 ASP A CA 1
ATOM 1888 C C . ASP A 1 250 ? -2.788 -6.536 -4.112 1.00 82.19 250 ASP A C 1
ATOM 1890 O O . ASP A 1 250 ? -2.477 -6.660 -2.921 1.00 82.19 250 ASP A O 1
ATOM 1894 N N . VAL A 1 251 ? -2.007 -6.956 -5.109 1.00 81.44 251 VAL A N 1
ATOM 1895 C CA . VAL A 1 251 ? -0.707 -7.605 -4.913 1.00 81.44 251 VAL A CA 1
ATOM 1896 C C . VAL A 1 251 ? 0.379 -6.597 -4.548 1.00 81.44 251 VAL A C 1
ATOM 1898 O O . VAL A 1 251 ? 1.230 -6.914 -3.729 1.00 81.44 251 VAL A O 1
ATOM 1901 N N . LEU A 1 252 ? 0.387 -5.393 -5.138 1.00 88.06 252 LEU A N 1
ATOM 1902 C CA . LEU A 1 252 ? 1.518 -4.450 -5.024 1.00 88.06 252 LEU A CA 1
ATOM 1903 C C . LEU A 1 252 ? 1.138 -3.039 -4.551 1.00 88.06 252 LEU A C 1
ATOM 1905 O O . LEU A 1 252 ? 2.029 -2.243 -4.246 1.00 88.06 252 LEU A O 1
ATOM 1909 N N . VAL A 1 253 ? -0.151 -2.701 -4.447 1.00 84.69 253 VAL A N 1
ATOM 1910 C CA . VAL A 1 253 ? -0.590 -1.340 -4.076 1.00 84.69 253 VAL A CA 1
ATOM 1911 C C . VAL A 1 253 ? -1.273 -1.233 -2.712 1.00 84.69 253 VAL A C 1
ATOM 1913 O O . VAL A 1 253 ? -1.724 -0.149 -2.352 1.00 84.69 253 VAL A O 1
ATOM 1916 N N . ILE A 1 254 ? -1.305 -2.315 -1.927 1.00 85.12 254 ILE A N 1
ATOM 1917 C CA . ILE A 1 254 ? -1.809 -2.323 -0.543 1.00 85.12 254 ILE A CA 1
ATOM 1918 C C . ILE A 1 254 ? -0.623 -2.542 0.416 1.00 85.12 254 ILE A C 1
ATOM 1920 O O . ILE A 1 254 ? -0.358 -3.671 0.823 1.00 85.12 254 ILE A O 1
ATOM 1924 N N . PRO A 1 255 ? 0.144 -1.487 0.747 1.00 85.56 255 PRO A N 1
ATOM 1925 C CA . PRO A 1 255 ? 1.296 -1.600 1.636 1.00 85.56 255 PRO A CA 1
ATOM 1926 C C . PRO A 1 255 ? 0.847 -1.855 3.079 1.00 85.56 255 PRO A C 1
ATOM 1928 O O . PRO A 1 255 ? 0.098 -1.070 3.663 1.00 85.56 255 PRO A O 1
ATOM 1931 N N . GLY A 1 256 ? 1.314 -2.960 3.654 1.00 88.81 256 GLY A N 1
ATOM 1932 C CA . GLY A 1 256 ? 0.920 -3.425 4.982 1.00 88.81 256 GLY A CA 1
ATOM 1933 C C . GLY A 1 256 ? 1.843 -4.528 5.487 1.00 88.81 256 GLY A C 1
ATOM 1934 O O . GLY A 1 256 ? 3.036 -4.537 5.189 1.00 88.81 256 GLY A O 1
ATOM 1935 N N . ILE A 1 257 ? 1.299 -5.490 6.231 1.00 92.56 257 ILE A N 1
ATOM 1936 C CA . ILE A 1 257 ? 2.103 -6.601 6.767 1.00 92.56 257 ILE A CA 1
ATOM 1937 C C . ILE A 1 257 ? 2.705 -7.489 5.666 1.00 92.56 257 ILE A C 1
ATOM 1939 O O . ILE A 1 257 ? 3.720 -8.131 5.904 1.00 92.56 257 ILE A O 1
ATOM 1943 N N . ARG A 1 258 ? 2.137 -7.445 4.451 1.00 93.25 258 ARG A N 1
ATOM 1944 C CA . ARG A 1 258 ? 2.579 -8.192 3.263 1.00 93.25 258 ARG A CA 1
ATOM 1945 C C . ARG A 1 258 ? 3.797 -7.603 2.532 1.00 93.25 258 ARG A C 1
ATOM 1947 O O . ARG A 1 258 ? 4.114 -8.008 1.416 1.00 93.25 258 ARG A O 1
ATOM 1954 N N . LEU A 1 259 ? 4.464 -6.593 3.098 1.00 95.94 259 LEU A N 1
ATOM 1955 C CA . LEU A 1 259 ? 5.609 -5.937 2.450 1.00 95.94 259 LEU A CA 1
ATOM 1956 C C . LEU A 1 259 ? 6.717 -6.906 1.981 1.00 95.94 259 LEU A C 1
ATOM 1958 O O . LEU A 1 259 ? 7.242 -6.686 0.886 1.00 95.94 259 LEU A O 1
ATOM 1962 N N . PRO A 1 260 ? 7.094 -7.958 2.734 1.00 96.56 260 PRO A N 1
ATOM 1963 C CA . PRO A 1 260 ? 8.066 -8.938 2.258 1.00 96.56 260 PRO A CA 1
ATOM 1964 C C . PRO A 1 260 ? 7.595 -9.673 1.001 1.00 96.56 260 PRO A C 1
ATOM 1966 O O . PRO A 1 260 ? 8.339 -9.760 0.028 1.00 96.56 260 PRO A O 1
ATOM 1969 N N . GLU A 1 261 ? 6.351 -10.145 0.980 1.00 95.31 261 GLU A N 1
ATOM 1970 C CA . GLU A 1 261 ? 5.740 -10.843 -0.151 1.00 95.31 261 GLU A CA 1
ATOM 1971 C C . GLU A 1 261 ? 5.662 -9.928 -1.376 1.00 95.31 261 GLU A C 1
ATOM 1973 O O . GLU A 1 261 ? 6.006 -10.337 -2.485 1.00 95.31 261 GLU A O 1
ATOM 1978 N N . MET A 1 262 ? 5.297 -8.658 -1.174 1.00 96.00 262 MET A N 1
ATOM 1979 C CA . MET A 1 262 ? 5.315 -7.634 -2.221 1.00 96.00 262 MET A CA 1
ATOM 1980 C C . MET A 1 262 ? 6.728 -7.427 -2.782 1.00 96.00 262 MET A C 1
ATOM 1982 O O . MET A 1 262 ? 6.900 -7.279 -3.992 1.00 96.00 262 MET A O 1
ATOM 1986 N N . ALA A 1 263 ? 7.750 -7.418 -1.920 1.00 97.38 263 ALA A N 1
ATOM 1987 C CA . ALA A 1 263 ? 9.145 -7.254 -2.320 1.00 97.38 263 ALA A CA 1
ATOM 1988 C C . ALA A 1 263 ? 9.658 -8.465 -3.107 1.00 97.38 263 ALA A C 1
ATOM 1990 O O . ALA A 1 263 ? 10.332 -8.289 -4.125 1.00 97.38 263 ALA A O 1
ATOM 1991 N N . HIS A 1 264 ? 9.287 -9.678 -2.693 1.00 96.50 264 HIS A N 1
ATOM 1992 C CA . HIS A 1 264 ? 9.535 -10.899 -3.454 1.00 96.50 264 HIS A CA 1
ATOM 1993 C C . HIS A 1 264 ? 8.861 -10.845 -4.829 1.00 96.50 264 HIS A C 1
ATOM 1995 O O . HIS A 1 264 ? 9.536 -11.020 -5.842 1.00 96.50 264 HIS A O 1
ATOM 2001 N N . ALA A 1 265 ? 7.563 -10.529 -4.882 1.00 96.25 265 ALA A N 1
ATOM 2002 C CA . ALA A 1 265 ? 6.808 -10.443 -6.129 1.00 96.25 265 ALA A CA 1
ATOM 2003 C C . ALA A 1 265 ? 7.393 -9.392 -7.083 1.00 96.25 265 ALA A C 1
ATOM 2005 O O . ALA A 1 265 ? 7.653 -9.694 -8.244 1.00 96.25 265 ALA A O 1
ATOM 2006 N N . MET A 1 266 ? 7.678 -8.178 -6.597 1.00 97.81 266 MET A N 1
ATOM 2007 C CA . MET A 1 266 ? 8.329 -7.136 -7.397 1.00 97.81 266 MET A CA 1
ATOM 2008 C C . MET A 1 266 ? 9.679 -7.609 -7.946 1.00 97.81 266 MET A C 1
ATOM 2010 O O . MET A 1 266 ? 9.978 -7.406 -9.119 1.00 97.81 266 MET A O 1
ATOM 2014 N N . THR A 1 267 ? 10.488 -8.264 -7.116 1.00 97.81 267 THR A N 1
ATOM 2015 C CA . THR A 1 267 ? 11.796 -8.779 -7.530 1.00 97.81 267 THR A CA 1
ATOM 2016 C C . THR A 1 267 ? 11.665 -9.856 -8.601 1.00 97.81 267 THR A C 1
ATOM 2018 O O . THR A 1 267 ? 12.425 -9.811 -9.555 1.00 97.81 267 THR A O 1
ATOM 2021 N N . GLU A 1 268 ? 10.694 -10.769 -8.515 1.00 96.50 268 GLU A N 1
ATOM 2022 C CA . GLU A 1 268 ? 10.445 -11.772 -9.564 1.00 96.50 268 GLU A CA 1
ATOM 2023 C C . GLU A 1 268 ? 9.990 -11.144 -10.888 1.00 96.50 268 GLU A C 1
ATOM 2025 O O . GLU A 1 268 ? 10.361 -11.620 -11.958 1.00 96.50 268 GLU A O 1
ATOM 2030 N N . LEU A 1 269 ? 9.238 -10.039 -10.850 1.00 96.50 269 LEU A N 1
ATOM 2031 C CA . LEU A 1 269 ? 8.879 -9.298 -12.065 1.00 96.50 269 LEU A CA 1
ATOM 2032 C C . LEU A 1 269 ? 10.110 -8.632 -12.698 1.00 96.50 269 LEU A C 1
ATOM 2034 O O . LEU A 1 269 ? 10.259 -8.611 -13.923 1.00 96.50 269 LEU A O 1
ATOM 2038 N N . ILE A 1 270 ? 11.011 -8.089 -11.875 1.00 97.94 270 ILE A N 1
ATOM 2039 C CA . ILE A 1 270 ? 12.227 -7.423 -12.354 1.00 97.94 270 ILE A CA 1
ATOM 2040 C C . ILE A 1 270 ? 13.271 -8.453 -12.807 1.00 97.94 270 ILE A C 1
ATOM 2042 O O . ILE A 1 270 ? 13.877 -8.291 -13.864 1.00 97.94 270 ILE A O 1
ATOM 2046 N N . HIS A 1 271 ? 13.462 -9.526 -12.051 1.00 96.94 271 HIS A N 1
ATOM 2047 C CA . HIS A 1 271 ? 14.467 -10.570 -12.243 1.00 96.94 271 HIS A CA 1
ATOM 2048 C C . HIS A 1 271 ? 13.828 -11.959 -12.057 1.00 96.94 271 HIS A C 1
ATOM 2050 O O . HIS A 1 271 ? 13.940 -12.547 -10.979 1.00 96.94 271 HIS A O 1
ATOM 2056 N N . PRO A 1 272 ? 13.162 -12.505 -13.092 1.00 95.19 272 PRO A N 1
ATOM 2057 C CA . PRO A 1 272 ? 12.495 -13.801 -12.990 1.00 95.19 272 PRO A CA 1
ATOM 2058 C C . PRO A 1 272 ? 13.450 -14.938 -12.603 1.00 95.19 272 PRO A C 1
ATOM 2060 O O . PRO A 1 272 ? 14.512 -15.094 -13.211 1.00 95.19 272 PRO A O 1
ATOM 2063 N N . GLY A 1 273 ? 13.047 -15.760 -11.632 1.00 91.31 273 GLY A N 1
ATOM 2064 C CA . GLY A 1 273 ? 13.826 -16.892 -11.125 1.00 91.31 273 GLY A CA 1
ATOM 2065 C C . GLY A 1 273 ? 14.894 -16.518 -10.093 1.00 91.31 273 GLY A C 1
ATOM 2066 O O . GLY A 1 273 ? 15.840 -17.285 -9.906 1.00 91.31 273 GLY A O 1
ATOM 2067 N N . THR A 1 274 ? 14.764 -15.357 -9.444 1.00 90.88 274 THR A N 1
ATOM 2068 C CA . THR A 1 274 ? 15.659 -14.931 -8.353 1.00 90.88 274 THR A CA 1
ATOM 2069 C C . THR A 1 274 ? 15.472 -15.812 -7.125 1.00 90.88 274 THR A C 1
ATOM 2071 O O . THR A 1 274 ? 16.446 -16.226 -6.492 1.00 90.88 274 THR A O 1
ATOM 2074 N N . PHE A 1 275 ? 14.223 -16.124 -6.796 1.00 88.88 275 PHE A N 1
ATOM 2075 C CA . PHE A 1 275 ? 13.869 -16.993 -5.691 1.00 88.88 275 PHE A CA 1
ATOM 2076 C C . PHE A 1 275 ? 13.553 -18.405 -6.192 1.00 88.88 275 PHE A C 1
ATOM 2078 O O . PHE A 1 275 ? 13.067 -18.587 -7.314 1.00 88.88 275 PHE A O 1
ATOM 2085 N N . PRO A 1 276 ? 13.814 -19.440 -5.373 1.00 78.38 276 PRO A N 1
ATOM 2086 C CA . PRO A 1 276 ? 13.328 -20.773 -5.676 1.00 78.38 276 PRO A CA 1
ATOM 2087 C C . PRO A 1 276 ? 11.807 -20.713 -5.815 1.00 78.38 276 PRO A C 1
ATOM 2089 O O . PRO A 1 276 ? 11.133 -20.133 -4.967 1.00 78.38 276 PRO A O 1
ATOM 2092 N N . GLN A 1 277 ? 11.270 -21.329 -6.866 1.00 61.62 277 GLN A N 1
ATOM 2093 C CA . GLN A 1 277 ? 9.832 -21.541 -6.985 1.00 61.62 277 GLN A CA 1
ATOM 2094 C C . GLN A 1 277 ? 9.391 -22.335 -5.751 1.00 61.62 277 GLN A C 1
ATOM 2096 O O . GLN A 1 277 ? 9.780 -23.499 -5.599 1.00 61.62 277 GLN A O 1
ATOM 2101 N N . THR A 1 278 ? 8.624 -21.715 -4.853 1.00 51.47 278 THR A N 1
ATOM 2102 C CA . THR A 1 278 ? 7.964 -22.443 -3.773 1.00 51.47 278 THR A CA 1
ATOM 2103 C C . THR A 1 278 ? 7.009 -23.411 -4.450 1.00 51.47 278 THR A C 1
ATOM 2105 O O . THR A 1 278 ? 5.982 -23.025 -4.999 1.00 51.47 278 THR A O 1
ATOM 2108 N N . THR A 1 279 ? 7.409 -24.678 -4.531 1.00 36.28 279 THR A N 1
ATOM 2109 C CA . THR A 1 279 ? 6.494 -25.739 -4.933 1.00 36.28 279 THR A CA 1
ATOM 2110 C C . THR A 1 279 ? 5.549 -25.911 -3.755 1.00 36.28 279 THR A C 1
ATOM 2112 O O . THR A 1 279 ? 5.902 -26.599 -2.798 1.00 36.28 279 THR A O 1
ATOM 2115 N N . ASP A 1 280 ? 4.421 -25.203 -3.775 1.00 38.41 280 ASP A N 1
ATOM 2116 C CA . ASP A 1 280 ? 3.388 -25.352 -2.754 1.00 38.41 280 ASP A CA 1
ATOM 2117 C C . ASP A 1 280 ? 2.937 -26.820 -2.694 1.00 38.41 280 ASP A C 1
ATOM 2119 O O . ASP A 1 280 ? 2.651 -27.449 -3.721 1.00 38.41 280 ASP A O 1
ATOM 2123 N N . GLN A 1 281 ? 2.947 -27.360 -1.472 1.00 29.19 281 GLN A N 1
ATOM 2124 C CA . GLN A 1 281 ? 2.235 -28.576 -1.071 1.00 29.19 281 GLN A CA 1
ATOM 2125 C C . GLN A 1 281 ? 0.822 -28.216 -0.630 1.00 29.19 281 GLN A C 1
ATOM 2127 O O . GLN A 1 281 ? 0.676 -27.161 0.025 1.00 29.19 281 GLN A O 1
#

Sequence (281 aa):
MKRLIPVLALALAAGCAAVEPTSESRDTPQRVVVFAPSAAEVLVALGLADRVVAVGSHGPWPEALAELESAGSFDRPDLERIVELESDLVLNTASVAAAGGHERLERLGVAVESLDTSTFAGVFSSLQRLGVVFDRESRAEEIATEIRHGLEQVRAATESLPRRSVLFVVGRDPLYVAGPGSHVDELIRLGAGTNVAHDATAPYQQFSVEAVLERRPEVIVDTSGDAEYWARWPFLPAVRDGSVYRVEPDVLVIPGIRLPEMAHAMTELIHPGTFPQTTDQ

pLDDT: mean 87.41, std 17.21, range [29.19, 98.75]

Foldseek 3Di:
DDDDDDDDDDDDPPDPPPPDPPPPPDPQWQAEEEQAQQVQVLCVLLVNLNNYQAYAPDDDHDPSHNPHHHQYHLLDGVLVVCVVSVGQEYEHAPDPSNVVVQVVCVVVVRHYDHQYLFAPVSQLVRLCVNCVSRVNNVSSVVLVVVLVVLLVVLQVLQVPPAEFEEWEFPEVPQTKTAEPSGNLCVLCVSLSYDYLRPVDPDRIDGDDVVSVVVSQGLAYEYQHDDLVVCVVCCVRNCNVVVLYDHDHCVLAPRRHSCSSVNSVVSNCSRPPPSDPDPPDD

Nearest PDB structures (foldseek):
  5ysc-assembly1_A  TM=8.717E-01  e=6.439E-19  Vibrio cholerae O395
  5m2q-assembly1_A  TM=8.886E-01  e=5.137E-16  Escherichia coli
  5m3b-assembly1_A  TM=8.867E-01  e=6.904E-16  Escherichia coli K-12
  5m34-assembly1_A  TM=8.747E-01  e=1.247E-15  Escherichia coli K-12
  4fi3-assembly1_F  TM=8.368E-01  e=4.859E-15  Escherichia coli K-12